Protein AF-A6K6C9-F1 (afdb_monomer_lite)

pLDDT: mean 80.37, std 19.6, range [29.98, 96.81]

Radius of gyration: 21.28 Å; chains: 1; bounding box: 53×66×53 Å

Structure (mmCIF, N/CA/C/O backbone):
data_AF-A6K6C9-F1
#
_entry.id   AF-A6K6C9-F1
#
loop_
_atom_site.group_PDB
_atom_site.id
_atom_site.type_symbol
_atom_site.label_atom_id
_atom_site.label_alt_id
_atom_site.label_comp_id
_atom_site.label_asym_id
_atom_site.label_entity_id
_atom_site.label_seq_id
_atom_site.pdbx_PDB_ins_code
_atom_site.Cartn_x
_atom_site.Cartn_y
_atom_site.Cartn_z
_atom_site.occupancy
_atom_site.B_iso_or_equiv
_atom_site.auth_seq_id
_atom_site.auth_comp_id
_atom_site.auth_asym_id
_atom_site.auth_atom_id
_atom_site.pdbx_PDB_model_num
ATOM 1 N N . MET A 1 1 ? 11.643 -45.978 -4.876 1.00 33.47 1 MET A N 1
ATOM 2 C CA . MET A 1 1 ? 12.683 -44.994 -5.237 1.00 33.47 1 MET A CA 1
ATOM 3 C C . MET A 1 1 ? 12.014 -43.812 -5.901 1.00 33.47 1 MET A C 1
ATOM 5 O O . MET A 1 1 ? 11.102 -44.003 -6.694 1.00 33.47 1 MET A O 1
ATOM 9 N N . ALA A 1 2 ? 12.409 -42.629 -5.445 1.00 36.41 2 ALA A N 1
ATOM 10 C CA . ALA A 1 2 ? 11.818 -41.336 -5.732 1.00 36.41 2 ALA A CA 1
ATOM 11 C C . ALA A 1 2 ? 11.983 -40.898 -7.193 1.00 36.41 2 ALA A C 1
ATOM 13 O O . ALA A 1 2 ? 12.913 -41.304 -7.883 1.00 36.41 2 ALA A O 1
ATOM 14 N N . GLY A 1 3 ? 11.085 -40.015 -7.616 1.00 30.25 3 GLY A N 1
ATOM 15 C CA . GLY A 1 3 ? 11.155 -39.310 -8.890 1.00 30.25 3 GLY A CA 1
ATOM 16 C C . GLY A 1 3 ? 9.907 -38.469 -9.111 1.00 30.25 3 GLY A C 1
ATOM 17 O O . GLY A 1 3 ? 9.250 -38.602 -10.141 1.00 30.25 3 GLY A O 1
ATOM 18 N N . GLY A 1 4 ? 9.537 -37.683 -8.090 1.00 29.98 4 GLY A N 1
ATOM 19 C CA . GLY A 1 4 ? 8.437 -36.729 -8.137 1.00 29.98 4 GLY A CA 1
ATOM 20 C C . GLY A 1 4 ? 8.635 -35.780 -9.308 1.00 29.98 4 GLY A C 1
ATOM 21 O O . GLY A 1 4 ? 9.623 -35.055 -9.388 1.00 29.98 4 GLY A O 1
ATOM 22 N N . ARG A 1 5 ? 7.704 -35.848 -10.254 1.00 33.25 5 ARG A N 1
ATOM 23 C CA . ARG A 1 5 ? 7.627 -34.935 -11.383 1.00 33.25 5 ARG A CA 1
ATOM 24 C C . ARG A 1 5 ? 6.953 -33.680 -10.841 1.00 33.25 5 ARG A C 1
ATOM 26 O O . ARG A 1 5 ? 5.727 -33.639 -10.781 1.00 33.25 5 ARG A O 1
ATOM 33 N N . ASP A 1 6 ? 7.768 -32.733 -10.390 1.00 37.22 6 ASP A N 1
ATOM 34 C CA . ASP A 1 6 ? 7.353 -31.411 -9.922 1.00 37.22 6 ASP A CA 1
ATOM 35 C C . ASP A 1 6 ? 6.792 -30.637 -11.128 1.00 37.22 6 ASP A C 1
ATOM 37 O O . ASP A 1 6 ? 7.485 -29.926 -11.858 1.00 37.22 6 ASP A O 1
ATOM 41 N N . ARG A 1 7 ? 5.536 -30.941 -11.466 1.00 34.94 7 ARG A N 1
ATOM 42 C CA . ARG A 1 7 ? 4.798 -30.297 -12.548 1.00 34.94 7 ARG A CA 1
ATOM 43 C C . ARG A 1 7 ? 4.247 -28.995 -11.996 1.00 34.94 7 ARG A C 1
ATOM 45 O O . ARG A 1 7 ? 3.184 -29.007 -11.400 1.00 34.94 7 ARG A O 1
ATOM 52 N N . GLY A 1 8 ? 4.985 -27.912 -12.234 1.00 33.50 8 GLY A N 1
ATOM 53 C CA . GLY A 1 8 ? 4.500 -26.532 -12.331 1.00 33.50 8 GLY A CA 1
ATOM 54 C C . GLY A 1 8 ? 3.187 -26.230 -11.611 1.00 33.50 8 GLY A C 1
ATOM 55 O O . GLY A 1 8 ? 2.166 -26.011 -12.258 1.00 33.50 8 GLY A O 1
ATOM 56 N N . ASP A 1 9 ? 3.238 -26.152 -10.285 1.00 33.78 9 ASP A N 1
ATOM 57 C CA . ASP A 1 9 ? 2.096 -25.844 -9.414 1.00 33.78 9 ASP A CA 1
ATOM 58 C C . ASP A 1 9 ? 1.810 -24.324 -9.332 1.00 33.78 9 ASP A C 1
ATOM 60 O O . ASP A 1 9 ? 1.364 -23.781 -8.324 1.00 33.78 9 ASP A O 1
ATOM 64 N N . LEU A 1 10 ? 2.080 -23.611 -10.432 1.00 42.94 10 LEU A N 1
ATOM 65 C CA . LEU A 1 10 ? 1.575 -22.260 -10.714 1.00 42.94 10 LEU A CA 1
ATOM 66 C C . LEU A 1 10 ? 0.291 -22.318 -11.561 1.00 42.94 10 LEU A C 1
ATOM 68 O O . LEU A 1 10 ? -0.153 -21.315 -12.119 1.00 42.94 10 LEU A O 1
ATOM 72 N N . ALA A 1 11 ? -0.316 -23.502 -11.669 1.00 33.59 11 ALA A N 1
ATOM 73 C CA . ALA A 1 11 ? -1.628 -23.675 -12.257 1.00 33.59 11 ALA A CA 1
ATOM 74 C C . ALA A 1 11 ? -2.697 -23.047 -11.341 1.00 33.59 11 ALA A C 1
ATOM 76 O O . ALA A 1 11 ? -2.952 -23.514 -10.236 1.00 33.59 11 ALA A O 1
ATOM 77 N N . ALA A 1 12 ? -3.334 -21.992 -11.853 1.00 34.91 12 ALA A N 1
ATOM 78 C CA . ALA A 1 12 ? -4.633 -21.473 -11.425 1.00 34.91 12 ALA A CA 1
ATOM 79 C C . ALA A 1 12 ? -4.736 -20.998 -9.964 1.00 34.91 12 ALA A C 1
ATOM 81 O O . ALA A 1 12 ? -5.323 -21.659 -9.110 1.00 34.91 12 ALA A O 1
ATOM 82 N N . ARG A 1 13 ? -4.259 -19.782 -9.674 1.00 39.50 13 ARG A N 1
ATOM 83 C CA . ARG A 1 13 ? -4.611 -19.087 -8.427 1.00 39.50 13 ARG A CA 1
ATOM 84 C C . ARG A 1 13 ? -5.098 -17.690 -8.754 1.00 39.50 13 ARG A C 1
ATOM 86 O O . ARG A 1 13 ? -4.323 -16.871 -9.226 1.00 39.50 13 ARG A O 1
ATOM 93 N N . GLN A 1 14 ? -6.411 -17.516 -8.592 1.00 38.94 14 GLN A N 1
ATOM 94 C CA . GLN A 1 14 ? -7.226 -16.335 -8.880 1.00 38.94 14 GLN A CA 1
ATOM 95 C C . GLN A 1 14 ? -6.408 -15.032 -8.855 1.00 38.94 14 GLN A C 1
ATOM 97 O O . GLN A 1 14 ? -6.136 -14.470 -7.795 1.00 38.94 14 GLN A O 1
ATOM 102 N N . LEU A 1 15 ? -6.000 -14.572 -10.039 1.00 43.38 15 LEU A N 1
ATOM 103 C CA . LEU A 1 15 ? -5.404 -13.256 -10.215 1.00 43.38 15 LEU A CA 1
ATOM 104 C C . LEU A 1 15 ? -6.534 -12.247 -10.144 1.00 43.38 15 LEU A C 1
ATOM 106 O O . LEU A 1 15 ? -7.338 -12.131 -11.066 1.00 43.38 15 LEU A O 1
ATOM 110 N N . VAL A 1 16 ? -6.618 -11.576 -9.010 1.00 43.59 16 VAL A N 1
ATOM 111 C CA . VAL A 1 16 ? -7.618 -10.554 -8.764 1.00 43.59 16 VAL A CA 1
ATOM 112 C C . VAL A 1 16 ? -7.009 -9.197 -9.051 1.00 43.59 16 VAL A C 1
ATOM 114 O O . VAL A 1 16 ? -6.073 -8.751 -8.386 1.00 43.59 16 VAL A O 1
ATOM 117 N N . PHE A 1 17 ? -7.572 -8.539 -10.054 1.00 46.06 17 PHE A N 1
ATOM 118 C CA . PHE A 1 17 ? -7.213 -7.193 -10.454 1.00 46.06 17 PHE A CA 1
ATOM 119 C C . PHE A 1 17 ? -8.079 -6.212 -9.657 1.00 46.06 17 PHE A C 1
ATOM 121 O O . PHE A 1 17 ? -9.261 -6.043 -9.943 1.00 46.06 17 PHE A O 1
ATOM 128 N N . LEU A 1 18 ? -7.505 -5.567 -8.642 1.00 44.12 18 LEU A N 1
ATOM 129 C CA . LEU A 1 18 ? -8.152 -4.440 -7.966 1.00 44.12 18 LEU A CA 1
ATOM 130 C C . LEU A 1 18 ? -7.786 -3.172 -8.736 1.00 44.12 18 LEU A C 1
ATOM 132 O O . LEU A 1 18 ? -6.636 -2.767 -8.675 1.00 44.12 18 LEU A O 1
ATOM 136 N N . LEU A 1 19 ? -8.708 -2.541 -9.466 1.00 43.25 19 LEU A N 1
ATOM 137 C CA . LEU A 1 19 ? -8.408 -1.267 -10.132 1.00 43.25 19 LEU A CA 1
ATOM 138 C C . LEU A 1 19 ? -8.980 -0.100 -9.302 1.00 43.25 19 LEU A C 1
ATOM 140 O O . LEU A 1 19 ? -10.168 0.179 -9.416 1.00 43.25 19 LEU A O 1
ATOM 144 N N . PRO A 1 20 ? -8.213 0.680 -8.523 1.00 40.16 20 PRO A N 1
ATOM 145 C CA . PRO A 1 20 ? -8.706 1.979 -8.094 1.00 40.16 20 PRO A CA 1
ATOM 146 C C . PRO A 1 20 ? -8.509 2.953 -9.263 1.00 40.16 20 PRO A C 1
ATOM 148 O O . PRO A 1 20 ? -7.388 3.307 -9.611 1.00 40.16 20 PRO A O 1
ATOM 151 N N . GLY A 1 21 ? -9.604 3.353 -9.909 1.00 42.59 21 GLY A N 1
ATOM 152 C CA . GLY A 1 21 ? -9.670 4.528 -10.789 1.00 42.59 21 GLY A CA 1
ATOM 153 C C . GLY A 1 21 ? -9.059 4.418 -12.194 1.00 42.59 21 GLY A C 1
ATOM 154 O O . GLY A 1 21 ? -9.665 4.961 -13.110 1.00 42.59 21 GLY A O 1
ATOM 155 N N . GLU A 1 22 ? -7.937 3.712 -12.398 1.00 50.94 22 GLU A N 1
ATOM 156 C CA . GLU A 1 22 ? -7.201 3.700 -13.687 1.00 50.94 22 GLU A CA 1
ATOM 157 C C . GLU A 1 22 ? -6.400 2.402 -13.987 1.00 50.94 22 GLU A C 1
ATOM 159 O O . GLU A 1 22 ? -5.268 2.448 -14.457 1.00 50.94 22 GLU A O 1
ATOM 164 N N . GLY A 1 23 ? -6.942 1.198 -13.767 1.00 55.56 23 GLY A N 1
ATOM 165 C CA . GLY A 1 23 ? -6.339 0.005 -14.403 1.00 55.56 23 GLY A CA 1
ATOM 166 C C . GLY A 1 23 ? -5.046 -0.562 -13.777 1.00 55.56 23 GLY A C 1
ATOM 167 O O . GLY A 1 23 ? -4.268 -1.206 -14.480 1.00 55.56 23 GLY A O 1
ATOM 168 N N . ALA A 1 24 ? -4.811 -0.385 -12.471 1.00 72.25 24 ALA A N 1
ATOM 169 C CA . ALA A 1 24 ? -3.709 -1.046 -11.758 1.00 72.25 24 ALA A CA 1
ATOM 170 C C . ALA A 1 24 ? -3.908 -2.571 -11.596 1.00 72.25 24 ALA A C 1
ATOM 172 O O . ALA A 1 24 ? -4.936 -3.040 -11.123 1.00 72.25 24 ALA A O 1
ATOM 173 N N . THR A 1 25 ? -2.901 -3.366 -11.958 1.00 79.94 25 THR A N 1
ATOM 174 C CA . THR A 1 25 ? -2.947 -4.832 -11.840 1.00 79.94 25 THR A CA 1
ATOM 175 C C . THR A 1 25 ? -2.272 -5.303 -10.558 1.00 79.94 25 THR A C 1
ATOM 177 O O . THR A 1 25 ? -1.150 -4.891 -10.264 1.00 79.94 25 THR A O 1
ATOM 180 N N . TYR A 1 26 ? -2.916 -6.229 -9.846 1.00 84.38 26 TYR A N 1
ATOM 181 C CA . TYR A 1 26 ? -2.357 -6.880 -8.665 1.00 84.38 26 TYR A CA 1
ATOM 182 C C . TYR A 1 26 ? -2.310 -8.398 -8.846 1.00 84.38 26 TYR A C 1
ATOM 184 O O . TYR A 1 26 ? -3.119 -8.997 -9.551 1.00 84.38 26 TYR A O 1
ATOM 192 N N . LEU A 1 27 ? -1.329 -9.011 -8.197 1.00 84.81 27 LEU A N 1
ATOM 193 C CA . LEU A 1 27 ? -1.107 -10.446 -8.129 1.00 84.81 27 LEU A CA 1
ATOM 194 C C . LEU A 1 27 ? -1.223 -10.859 -6.660 1.00 84.81 27 LEU A C 1
ATOM 196 O O . LEU A 1 27 ? -0.512 -10.334 -5.806 1.00 84.81 27 LEU A O 1
ATOM 200 N N . ILE A 1 28 ? -2.114 -11.803 -6.360 1.00 84.25 28 ILE A N 1
ATOM 201 C CA . ILE A 1 28 ? -2.270 -12.362 -5.013 1.00 84.25 28 ILE A CA 1
ATOM 202 C C . ILE A 1 28 ? -1.802 -13.813 -5.031 1.00 84.25 28 ILE A C 1
ATOM 204 O O . ILE A 1 28 ? -2.367 -14.655 -5.727 1.00 84.25 28 ILE A O 1
ATOM 208 N N . ASP A 1 29 ? -0.785 -14.119 -4.229 1.00 84.06 29 ASP A N 1
ATOM 209 C CA . ASP A 1 29 ? -0.391 -15.497 -3.958 1.00 84.06 29 ASP A CA 1
ATOM 210 C C . ASP A 1 29 ? -1.268 -16.058 -2.835 1.00 84.06 29 ASP A C 1
ATOM 212 O O . ASP A 1 29 ? -1.104 -15.713 -1.664 1.00 84.06 29 ASP A O 1
ATOM 216 N N . ALA A 1 30 ? -2.196 -16.945 -3.193 1.00 76.62 30 ALA A N 1
ATOM 217 C CA . ALA A 1 30 ? -3.117 -17.562 -2.244 1.00 76.62 30 ALA A CA 1
ATOM 218 C C . ALA A 1 30 ? -2.451 -18.561 -1.275 1.00 76.62 30 ALA A C 1
ATOM 220 O O . ALA A 1 30 ? -3.022 -18.842 -0.223 1.00 76.62 30 ALA A O 1
ATOM 221 N N . CYS A 1 31 ? -1.267 -19.104 -1.577 1.00 78.56 31 CYS A N 1
ATOM 222 C CA . CYS A 1 31 ? -0.564 -19.984 -0.638 1.00 78.56 31 CYS A CA 1
ATOM 223 C C . CYS A 1 31 ? 0.207 -19.187 0.397 1.00 78.56 31 CYS A C 1
ATOM 225 O O . CYS A 1 31 ? 0.110 -19.459 1.591 1.00 78.56 31 CYS A O 1
ATOM 227 N N . LEU A 1 32 ? 0.984 -18.215 -0.072 1.00 79.31 32 LEU A N 1
ATOM 228 C CA . LEU A 1 32 ? 1.814 -17.401 0.809 1.00 79.31 32 LEU A CA 1
ATOM 229 C C . LEU A 1 32 ? 1.041 -16.240 1.431 1.00 79.31 32 LEU A C 1
ATOM 231 O O . LEU A 1 32 ? 1.582 -15.576 2.311 1.00 79.31 32 LEU A O 1
ATOM 235 N N . GLN A 1 33 ? -0.195 -15.999 0.979 1.00 82.00 33 GLN A N 1
ATOM 236 C CA . GLN A 1 33 ? -1.015 -14.855 1.370 1.00 82.00 33 GLN A CA 1
ATOM 237 C C . GLN A 1 33 ? -0.204 -13.561 1.218 1.00 82.00 33 GLN A C 1
ATOM 239 O O . GLN A 1 33 ? -0.062 -12.771 2.150 1.00 82.00 33 GLN A O 1
ATOM 244 N N . LYS A 1 34 ? 0.378 -13.370 0.028 1.00 85.94 34 LYS A N 1
ATOM 245 C CA . LYS A 1 34 ? 1.170 -12.184 -0.322 1.00 85.94 34 LYS A CA 1
ATOM 246 C C . LYS A 1 34 ? 0.513 -11.423 -1.459 1.00 85.94 34 LYS A C 1
ATOM 248 O O . LYS A 1 34 ? 0.037 -12.023 -2.420 1.00 85.94 34 LYS A O 1
ATOM 253 N N . LEU A 1 35 ? 0.525 -10.103 -1.336 1.00 88.62 35 LEU A N 1
ATOM 254 C CA . LEU A 1 35 ? 0.070 -9.179 -2.360 1.00 88.62 35 LEU A CA 1
ATOM 255 C C . LEU A 1 35 ? 1.277 -8.627 -3.115 1.00 88.62 35 LEU A C 1
ATOM 257 O O . LEU A 1 35 ? 2.270 -8.219 -2.509 1.00 88.62 35 LEU A O 1
ATOM 261 N N . PHE A 1 36 ? 1.159 -8.578 -4.432 1.00 90.56 36 PHE A N 1
ATOM 262 C CA . PHE A 1 36 ? 2.116 -7.954 -5.325 1.00 90.56 36 PHE A CA 1
ATOM 263 C C . PHE A 1 36 ? 1.383 -6.967 -6.224 1.00 90.56 36 PHE A C 1
ATOM 265 O O . PHE A 1 36 ? 0.285 -7.248 -6.704 1.00 90.56 36 PHE A O 1
ATOM 272 N N . GLU A 1 37 ? 1.990 -5.818 -6.469 1.00 90.19 37 GLU A N 1
ATOM 273 C CA . GLU A 1 37 ? 1.575 -4.930 -7.547 1.00 90.19 37 GLU A CA 1
ATOM 274 C C . GLU A 1 37 ? 2.344 -5.287 -8.824 1.00 90.19 37 GLU A C 1
ATOM 276 O O . GLU A 1 37 ? 3.500 -5.717 -8.767 1.00 90.19 37 GLU A O 1
ATOM 281 N N . ILE A 1 38 ? 1.704 -5.128 -9.982 1.00 89.00 38 ILE A N 1
ATOM 282 C CA . ILE A 1 38 ? 2.360 -5.311 -11.274 1.00 89.00 38 ILE A CA 1
ATOM 283 C C . ILE A 1 38 ? 2.695 -3.942 -11.868 1.00 89.00 38 ILE A C 1
ATOM 285 O O . ILE A 1 38 ? 1.804 -3.197 -12.281 1.00 89.00 38 ILE A O 1
ATOM 289 N N . LYS A 1 39 ? 3.988 -3.619 -11.952 1.00 89.25 39 LYS A N 1
ATOM 290 C CA . LYS A 1 39 ? 4.500 -2.431 -12.654 1.00 89.25 39 LYS A CA 1
ATOM 291 C C . LYS A 1 39 ? 4.995 -2.826 -14.038 1.00 89.25 39 LYS A C 1
ATOM 293 O O . LYS A 1 39 ? 5.615 -3.873 -14.208 1.00 89.25 39 LYS A O 1
ATOM 298 N N . VAL A 1 40 ? 4.750 -1.977 -15.032 1.00 89.12 40 VAL A N 1
ATOM 299 C CA . VAL A 1 40 ? 5.180 -2.225 -16.413 1.00 89.12 40 VAL A CA 1
ATOM 300 C C . VAL A 1 40 ? 6.174 -1.155 -16.827 1.00 89.12 40 VAL A C 1
ATOM 302 O O . VAL A 1 40 ? 5.826 0.019 -16.937 1.00 89.12 40 VAL A O 1
ATOM 305 N N . PHE A 1 41 ? 7.409 -1.566 -17.086 1.00 90.94 41 PHE A N 1
ATOM 306 C CA . PHE A 1 41 ? 8.383 -0.729 -17.765 1.00 90.94 41 PHE A CA 1
ATOM 307 C C . PHE A 1 41 ? 8.102 -0.745 -19.266 1.00 90.94 41 PHE A C 1
ATOM 309 O O . PHE A 1 41 ? 7.973 -1.806 -19.888 1.00 90.94 41 PHE A O 1
ATOM 316 N N . LYS A 1 42 ? 7.987 0.453 -19.836 1.00 90.12 42 LYS A N 1
ATOM 317 C CA . LYS A 1 42 ? 7.681 0.677 -21.245 1.00 90.12 42 LYS A CA 1
ATOM 318 C C . LYS A 1 42 ? 8.514 1.838 -21.761 1.00 90.12 42 LYS A C 1
ATOM 320 O O . LYS A 1 42 ? 8.315 2.977 -21.348 1.00 90.12 42 LYS A O 1
ATOM 325 N N . GLU A 1 43 ? 9.375 1.548 -22.724 1.00 91.31 43 GLU A N 1
ATOM 326 C CA . GLU A 1 43 ? 10.207 2.532 -23.411 1.00 91.31 43 GLU A CA 1
ATOM 327 C C . GLU A 1 43 ? 9.996 2.431 -24.931 1.00 91.31 43 GLU A C 1
ATOM 329 O O . GLU A 1 43 ? 9.615 1.383 -25.462 1.00 91.31 43 GLU A O 1
ATOM 334 N N . LYS A 1 44 ? 10.161 3.546 -25.652 1.00 90.69 44 LYS A N 1
ATOM 335 C CA . LYS A 1 44 ? 9.898 3.598 -27.099 1.00 90.69 44 LYS A CA 1
ATOM 336 C C . LYS A 1 44 ? 10.983 2.850 -27.873 1.00 90.69 44 LYS A C 1
ATOM 338 O O . LYS A 1 44 ? 12.154 2.982 -27.563 1.00 90.69 44 LYS A O 1
ATOM 343 N N . HIS A 1 45 ? 10.588 2.162 -28.945 1.00 91.94 45 HIS A N 1
ATOM 344 C CA . HIS A 1 45 ? 11.500 1.458 -29.862 1.00 91.94 45 HIS A CA 1
ATOM 345 C C . HIS A 1 45 ? 12.240 0.251 -29.255 1.00 91.94 45 HIS A C 1
ATOM 347 O O . HIS A 1 45 ? 13.344 -0.072 -29.679 1.00 91.94 45 HIS A O 1
ATOM 353 N N . HIS A 1 46 ? 11.604 -0.467 -28.324 1.00 92.19 46 HIS A N 1
ATOM 354 C CA . HIS A 1 46 ? 12.133 -1.717 -27.768 1.00 92.19 46 HIS A CA 1
ATOM 355 C C . HIS A 1 46 ? 11.358 -2.953 -28.243 1.00 92.19 46 HIS A C 1
ATOM 357 O O . HIS A 1 46 ? 10.171 -2.898 -28.581 1.00 92.19 46 HIS A O 1
ATOM 363 N N . SER A 1 47 ? 12.041 -4.096 -28.283 1.00 94.25 47 SER A N 1
ATOM 364 C CA . SER A 1 47 ? 11.481 -5.426 -28.555 1.00 94.25 47 SER A CA 1
ATOM 365 C C . SER A 1 47 ? 12.326 -6.485 -27.856 1.00 94.25 47 SER A C 1
ATOM 367 O O . SER A 1 47 ? 13.509 -6.263 -27.604 1.00 94.25 47 SER A O 1
ATOM 369 N N . TRP A 1 48 ? 11.719 -7.628 -27.546 1.00 95.62 48 TRP A N 1
ATOM 370 C CA . TRP A 1 48 ? 12.416 -8.757 -26.935 1.00 95.62 48 TRP A CA 1
ATOM 371 C C . TRP A 1 48 ? 12.608 -9.875 -27.951 1.00 95.62 48 TRP A C 1
ATOM 373 O O . TRP A 1 48 ? 11.674 -10.236 -28.667 1.00 95.62 48 TRP A O 1
ATOM 383 N N . PHE A 1 49 ? 13.796 -10.470 -27.966 1.00 96.31 49 PHE A N 1
ATOM 384 C CA . PHE A 1 49 ? 13.996 -11.790 -28.552 1.00 96.31 49 PHE A CA 1
ATOM 385 C C . PHE A 1 49 ? 13.836 -12.829 -27.450 1.00 96.31 49 PHE A C 1
ATOM 387 O O . PHE A 1 49 ? 14.614 -12.867 -26.498 1.00 96.31 49 PHE A O 1
ATOM 394 N N . ILE A 1 50 ? 12.790 -13.643 -27.564 1.00 95.06 50 ILE A N 1
ATOM 395 C CA . ILE A 1 50 ? 12.462 -14.702 -26.613 1.00 95.06 50 ILE A CA 1
ATOM 396 C C . ILE A 1 50 ? 12.615 -16.020 -27.361 1.00 95.06 50 ILE A C 1
AT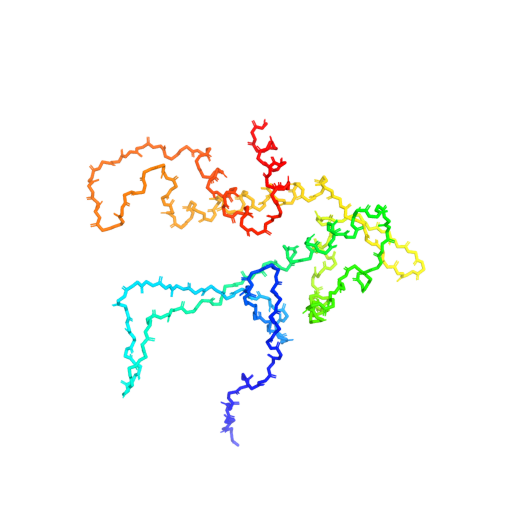OM 398 O O . ILE A 1 50 ? 11.746 -16.414 -28.145 1.00 95.06 50 ILE A O 1
ATOM 402 N N . ASN A 1 51 ? 13.738 -16.699 -27.132 1.00 95.38 51 ASN A N 1
ATOM 403 C CA . ASN A 1 51 ? 14.123 -17.911 -27.855 1.00 95.38 51 ASN A CA 1
ATOM 404 C C . ASN A 1 51 ? 14.100 -17.688 -29.381 1.00 95.38 51 ASN A C 1
ATOM 406 O O . ASN A 1 51 ? 14.881 -16.896 -29.895 1.00 95.38 51 ASN A O 1
ATOM 410 N N . GLN A 1 52 ? 13.197 -18.369 -30.095 1.00 96.31 52 GLN A N 1
ATOM 411 C CA . GLN A 1 52 ? 13.032 -18.286 -31.554 1.00 96.31 52 GLN A CA 1
ATOM 412 C C . GLN A 1 52 ? 11.899 -17.335 -31.981 1.00 96.31 52 GLN A C 1
ATOM 414 O O . GLN A 1 52 ? 11.389 -17.432 -33.094 1.00 96.31 52 GLN A O 1
ATOM 419 N N . SER A 1 53 ? 11.454 -16.448 -31.088 1.00 95.56 53 SER A N 1
ATOM 420 C CA . SER A 1 53 ? 10.348 -15.520 -31.335 1.00 95.56 53 SER A CA 1
ATOM 421 C C . SER A 1 53 ? 10.734 -14.078 -31.020 1.00 95.56 53 SER A C 1
ATOM 423 O O . SER A 1 53 ? 11.599 -13.817 -30.179 1.00 95.56 53 SER A O 1
ATOM 425 N N . VAL A 1 54 ? 10.069 -13.139 -31.692 1.00 94.38 54 VAL A N 1
ATOM 426 C CA . VAL A 1 54 ? 10.214 -11.703 -31.447 1.00 94.38 54 VAL A CA 1
ATOM 427 C C . VAL A 1 54 ? 8.932 -11.185 -30.813 1.00 94.38 54 VAL A C 1
ATOM 429 O O . VAL A 1 54 ? 7.869 -11.225 -31.430 1.00 94.38 54 VAL A O 1
ATOM 432 N N . GLN A 1 55 ? 9.038 -10.675 -29.590 1.00 93.62 55 GLN A N 1
ATOM 433 C CA . GLN A 1 55 ? 7.945 -10.012 -28.894 1.00 93.62 55 GLN A CA 1
ATOM 434 C C . GLN A 1 55 ? 8.060 -8.502 -29.105 1.00 93.62 55 GLN A C 1
ATOM 436 O O . GLN A 1 55 ? 8.962 -7.837 -28.583 1.00 93.62 55 GLN A O 1
ATOM 441 N N . SER A 1 56 ? 7.115 -7.951 -29.863 1.00 89.94 56 SER A N 1
ATOM 442 C CA . SER A 1 56 ? 7.019 -6.511 -30.095 1.00 89.94 56 SER A CA 1
ATOM 443 C C . SER A 1 56 ? 6.646 -5.753 -28.818 1.00 89.94 56 SER A C 1
ATOM 445 O O . SER A 1 56 ? 5.912 -6.265 -27.968 1.00 89.94 56 SER A O 1
ATOM 447 N N . GLY A 1 57 ? 7.092 -4.500 -28.721 1.00 88.19 57 GLY A N 1
ATOM 448 C CA . GLY A 1 57 ? 6.676 -3.548 -27.687 1.00 88.19 57 GLY A CA 1
ATOM 449 C C . GLY A 1 57 ? 7.620 -3.440 -26.492 1.00 88.19 57 GLY A C 1
ATOM 450 O O . GLY A 1 57 ? 7.515 -2.466 -25.753 1.00 88.19 57 GLY A O 1
ATOM 451 N N . GLY A 1 58 ? 8.537 -4.396 -26.308 1.00 90.19 58 GLY A N 1
ATOM 452 C CA . GLY A 1 58 ? 9.631 -4.278 -25.335 1.00 90.19 58 GLY A CA 1
ATOM 453 C C . GLY A 1 58 ? 9.189 -4.126 -23.876 1.00 90.19 58 GLY A C 1
ATOM 454 O O . GLY A 1 58 ? 9.961 -3.639 -23.058 1.00 90.19 58 GLY A O 1
ATOM 455 N N . LEU A 1 59 ? 7.953 -4.510 -23.544 1.00 91.62 59 LEU A N 1
ATOM 456 C CA . LEU A 1 59 ? 7.404 -4.354 -22.198 1.00 91.62 59 LEU A CA 1
ATOM 457 C C . LEU A 1 59 ? 8.117 -5.286 -21.220 1.00 91.62 59 LEU A C 1
ATOM 459 O O . LEU A 1 59 ? 8.322 -6.462 -21.526 1.00 91.62 59 LEU A O 1
ATOM 463 N N . LEU A 1 60 ? 8.441 -4.779 -20.036 1.00 92.31 60 LEU A N 1
ATOM 464 C CA . LEU A 1 60 ? 8.983 -5.575 -18.939 1.00 92.31 60 LEU A CA 1
ATOM 465 C C . LEU A 1 60 ? 8.077 -5.427 -17.717 1.00 92.31 60 LEU A C 1
ATOM 467 O O . LEU A 1 60 ? 7.884 -4.326 -17.208 1.00 92.31 60 LEU A O 1
ATOM 471 N N . HIS A 1 61 ? 7.494 -6.541 -17.278 1.00 90.25 61 HIS A N 1
ATOM 472 C CA . HIS A 1 61 ? 6.571 -6.578 -16.147 1.00 90.25 61 HIS A CA 1
ATOM 473 C C . HIS A 1 61 ? 7.331 -6.944 -14.870 1.00 90.25 61 HIS A C 1
ATOM 475 O O . HIS A 1 61 ? 8.102 -7.902 -14.859 1.00 90.25 61 HIS A O 1
ATOM 481 N N . PHE A 1 62 ? 7.074 -6.211 -13.794 1.00 91.38 62 PHE A N 1
ATOM 482 C CA . PHE A 1 62 ? 7.631 -6.437 -12.467 1.00 91.38 62 PHE A CA 1
ATOM 483 C C . PHE A 1 62 ? 6.500 -6.756 -11.501 1.00 91.38 62 PHE A C 1
ATOM 485 O O . PHE A 1 62 ? 5.562 -5.974 -11.392 1.00 91.38 62 PHE A O 1
ATOM 492 N N . ALA A 1 63 ? 6.606 -7.877 -10.790 1.00 90.12 63 ALA A N 1
ATOM 493 C CA . ALA A 1 63 ? 5.757 -8.179 -9.645 1.00 90.12 63 ALA A CA 1
ATOM 494 C C . ALA A 1 63 ? 6.490 -7.764 -8.365 1.00 90.12 63 ALA A C 1
ATOM 496 O O . ALA A 1 63 ? 7.397 -8.467 -7.912 1.00 90.12 63 ALA A O 1
ATOM 497 N N . THR A 1 64 ? 6.137 -6.612 -7.799 1.00 91.88 64 THR A N 1
ATOM 498 C CA . THR A 1 64 ? 6.775 -6.071 -6.591 1.00 91.88 64 THR A CA 1
ATOM 499 C C . THR A 1 64 ? 5.878 -6.293 -5.373 1.00 91.88 64 THR A C 1
ATOM 501 O O . THR A 1 64 ? 4.668 -6.096 -5.471 1.00 91.88 64 THR A O 1
ATOM 504 N N . PRO A 1 65 ? 6.417 -6.743 -4.221 1.00 92.62 65 PRO A N 1
ATOM 505 C CA . PRO A 1 65 ? 5.621 -6.904 -3.007 1.00 92.62 65 PRO A CA 1
ATOM 506 C C . PRO A 1 65 ? 4.928 -5.597 -2.622 1.00 92.62 65 PRO A C 1
ATOM 508 O O . PRO A 1 65 ? 5.564 -4.545 -2.604 1.00 92.62 65 PRO A O 1
ATOM 511 N N . MET A 1 66 ? 3.646 -5.680 -2.279 1.00 89.50 66 MET A N 1
ATOM 512 C CA . MET A 1 66 ? 2.820 -4.524 -1.949 1.00 89.50 66 MET A CA 1
ATOM 513 C C . MET A 1 66 ? 2.227 -4.674 -0.550 1.00 89.50 66 MET A C 1
ATOM 515 O O . MET A 1 66 ? 1.732 -5.741 -0.189 1.00 89.50 66 MET A O 1
ATOM 519 N N . ASP A 1 67 ? 2.259 -3.598 0.237 1.00 91.00 67 ASP A N 1
ATOM 520 C CA . ASP A 1 67 ? 1.613 -3.562 1.550 1.00 91.00 67 ASP A CA 1
ATOM 521 C C . ASP A 1 67 ? 0.084 -3.448 1.368 1.00 91.00 67 ASP A C 1
ATOM 523 O O . ASP A 1 67 ? -0.391 -2.424 0.859 1.00 91.00 67 ASP A O 1
ATOM 527 N N . PRO A 1 68 ? -0.712 -4.459 1.782 1.00 89.31 68 PRO A N 1
ATOM 528 C CA . PRO A 1 68 ? -2.165 -4.452 1.604 1.00 89.31 68 PRO A CA 1
ATOM 529 C C . PRO A 1 68 ? -2.869 -3.283 2.297 1.00 89.31 68 PRO A C 1
ATOM 531 O O . PRO A 1 68 ? -3.993 -2.937 1.926 1.00 89.31 68 PRO A O 1
ATOM 534 N N . LEU A 1 69 ? -2.231 -2.663 3.297 1.00 91.62 69 LEU A N 1
ATOM 535 C CA . LEU A 1 69 ? -2.837 -1.588 4.072 1.00 91.62 69 LEU A CA 1
ATOM 536 C C . LEU A 1 69 ? -3.132 -0.346 3.223 1.00 91.62 69 LEU A C 1
ATOM 538 O O . LEU A 1 69 ? -4.132 0.318 3.478 1.00 91.62 69 LEU A O 1
ATOM 542 N N . PHE A 1 70 ? -2.345 -0.076 2.174 1.00 90.69 70 PHE A N 1
ATOM 543 C CA . PHE A 1 70 ? -2.635 1.007 1.223 1.00 90.69 70 PHE A CA 1
ATOM 544 C C . PHE A 1 70 ? -3.937 0.770 0.446 1.00 90.69 70 PHE A C 1
ATOM 546 O O . PHE A 1 70 ? -4.716 1.701 0.256 1.00 90.69 70 PHE A O 1
ATOM 553 N N . LEU A 1 71 ? -4.222 -0.475 0.047 1.00 88.12 71 LEU A N 1
ATOM 554 C CA . LEU A 1 71 ? -5.475 -0.800 -0.645 1.00 88.12 71 LEU A CA 1
ATOM 555 C C . LEU A 1 71 ? -6.674 -0.720 0.301 1.00 88.12 71 LEU A C 1
ATOM 557 O O . LEU A 1 71 ? -7.724 -0.191 -0.057 1.00 88.12 71 LEU A O 1
ATOM 561 N N . LEU A 1 72 ? -6.511 -1.203 1.532 1.00 89.50 72 LEU A N 1
ATOM 562 C CA . LEU A 1 72 ? -7.551 -1.137 2.561 1.00 89.50 72 LEU A CA 1
ATOM 563 C C . LEU A 1 72 ? -7.870 0.295 2.979 1.00 89.50 72 LEU A C 1
ATOM 565 O O . LEU A 1 72 ? -9.021 0.605 3.284 1.00 89.50 72 LEU A O 1
ATOM 569 N N . LEU A 1 73 ? -6.868 1.173 2.964 1.00 91.19 73 LEU A N 1
ATOM 570 C CA . LEU A 1 73 ? -7.017 2.576 3.317 1.00 91.19 73 LEU A CA 1
ATOM 571 C C . LEU A 1 73 ? -8.073 3.273 2.446 1.00 91.19 73 LEU A C 1
ATOM 573 O O . LEU A 1 73 ? -8.866 4.051 2.972 1.00 91.19 73 LEU A O 1
ATOM 577 N N . HIS A 1 74 ? -8.162 2.936 1.154 1.00 88.56 74 HIS A N 1
ATOM 578 C CA . HIS A 1 74 ? -9.208 3.451 0.264 1.00 88.56 74 HIS A CA 1
ATOM 579 C C . HIS A 1 74 ? -10.623 3.166 0.802 1.00 88.56 74 HIS A C 1
ATOM 581 O O . HIS A 1 74 ? -11.444 4.078 0.935 1.00 88.56 74 HIS A O 1
ATOM 587 N N . TYR A 1 75 ? -10.892 1.910 1.167 1.00 89.94 75 TYR A N 1
ATOM 588 C CA . TYR A 1 75 ? -12.190 1.478 1.694 1.00 89.94 75 TYR A CA 1
ATOM 589 C C . TYR A 1 75 ? -12.473 2.067 3.077 1.00 89.94 75 TYR A C 1
ATOM 591 O O . TYR A 1 75 ? -13.575 2.548 3.341 1.00 89.94 75 TYR A O 1
ATOM 599 N N . LEU A 1 76 ? -11.457 2.103 3.941 1.00 91.88 76 LEU A N 1
ATOM 600 C CA . LEU A 1 76 ? -11.558 2.665 5.286 1.00 91.88 76 LEU A CA 1
ATOM 601 C C . LEU A 1 76 ? -11.889 4.159 5.264 1.00 91.88 76 LEU A C 1
ATOM 603 O O . LEU A 1 76 ? -12.747 4.598 6.025 1.00 91.88 76 LEU A O 1
ATOM 607 N N . ILE A 1 77 ? -11.261 4.940 4.382 1.00 90.50 77 ILE A N 1
ATOM 608 C CA . ILE A 1 77 ? -11.562 6.372 4.227 1.00 90.50 77 ILE A CA 1
ATOM 609 C C . ILE A 1 77 ? -12.985 6.566 3.700 1.00 90.50 77 ILE A C 1
ATOM 611 O O . ILE A 1 77 ? -13.707 7.443 4.181 1.00 90.50 77 ILE A O 1
ATOM 615 N N . LYS A 1 78 ? -13.410 5.743 2.733 1.00 89.00 78 LYS A N 1
ATOM 616 C CA . LYS A 1 78 ? -14.769 5.787 2.175 1.00 89.00 78 LYS A CA 1
ATOM 617 C C . LYS A 1 78 ? -15.821 5.532 3.259 1.00 89.00 78 LYS A C 1
ATOM 619 O O . LYS A 1 78 ? -16.733 6.344 3.395 1.00 89.00 78 LYS A O 1
ATOM 624 N N . ALA A 1 79 ? -15.651 4.480 4.060 1.00 89.88 79 ALA A N 1
ATOM 625 C CA . ALA A 1 79 ? -16.521 4.157 5.195 1.00 89.88 79 ALA A CA 1
ATOM 626 C C . ALA A 1 79 ? -16.422 5.193 6.332 1.00 89.88 79 ALA A C 1
ATOM 628 O O . ALA A 1 79 ? -17.414 5.548 6.969 1.00 89.88 79 ALA A O 1
ATOM 629 N N . GLY A 1 80 ? -15.232 5.759 6.550 1.00 87.81 80 GLY A N 1
ATOM 630 C CA . GLY A 1 80 ? -14.961 6.765 7.577 1.00 87.81 80 GLY A CA 1
ATOM 631 C C . GLY A 1 80 ? -15.800 8.038 7.448 1.00 87.81 80 GLY A C 1
ATOM 632 O O . GLY A 1 80 ? -16.052 8.691 8.461 1.00 87.81 80 GLY A O 1
ATOM 633 N N . LYS A 1 81 ? -16.310 8.353 6.248 1.00 87.31 81 LYS A N 1
ATOM 634 C CA . LYS A 1 81 ? -17.249 9.467 6.019 1.00 87.31 81 LYS A CA 1
ATOM 635 C C . LYS A 1 81 ? -18.548 9.327 6.819 1.00 87.31 81 LYS A C 1
ATOM 637 O O . LYS A 1 81 ? -19.155 10.334 7.162 1.00 87.31 81 LYS A O 1
ATOM 642 N N . GLU A 1 82 ? -18.954 8.103 7.152 1.00 86.19 82 GLU A N 1
ATOM 643 C CA . GLU A 1 82 ? -20.133 7.839 7.985 1.00 86.19 82 GLU A CA 1
ATOM 644 C C . GLU A 1 82 ? -19.849 8.002 9.487 1.00 86.19 82 GLU A C 1
ATOM 646 O O . GLU A 1 82 ? -20.778 8.119 10.286 1.00 86.19 82 GLU A O 1
ATOM 651 N N . GLY A 1 83 ? -18.573 7.988 9.896 1.00 85.75 83 GLY A N 1
ATOM 652 C CA . GLY A 1 83 ? -18.138 8.171 11.284 1.00 85.75 83 GLY A CA 1
ATOM 653 C C . GLY A 1 83 ? -18.467 7.017 12.243 1.00 85.75 83 GLY A C 1
ATOM 654 O O . GLY A 1 83 ? -18.269 7.167 13.457 1.00 85.75 83 GLY A O 1
ATOM 655 N N . LYS A 1 84 ? -18.951 5.881 11.727 1.00 90.31 84 LYS A N 1
ATOM 656 C CA . LYS A 1 84 ? -19.412 4.712 12.495 1.00 90.31 84 LYS A CA 1
ATOM 657 C C . LYS A 1 84 ? -18.327 3.640 12.635 1.00 90.31 84 LYS A C 1
ATOM 659 O O . LYS A 1 84 ? -17.344 3.629 11.904 1.00 90.31 84 LYS A O 1
ATOM 664 N N . TYR A 1 85 ? -18.525 2.745 13.602 1.00 92.88 85 TYR A N 1
ATOM 665 C CA . TYR A 1 85 ? -17.746 1.514 13.732 1.00 92.88 85 TYR A CA 1
ATOM 666 C C . TYR A 1 85 ? -18.437 0.419 12.920 1.00 92.88 85 TYR A C 1
ATOM 668 O O . TYR A 1 85 ? -19.605 0.119 13.173 1.00 92.88 85 TYR A O 1
ATOM 676 N N . GLN A 1 86 ? -17.727 -0.161 11.957 1.00 92.44 86 GLN A N 1
ATOM 677 C CA . GLN A 1 86 ? -18.260 -1.166 11.036 1.00 92.44 86 GLN A CA 1
ATOM 678 C C . GLN A 1 86 ? -17.352 -2.403 11.008 1.00 92.44 86 GLN A C 1
ATOM 680 O O . GLN A 1 86 ? -16.136 -2.278 11.174 1.00 92.44 86 GLN A O 1
ATOM 685 N N . PRO A 1 87 ? -17.912 -3.609 10.849 1.00 92.81 87 PRO A N 1
ATOM 686 C CA . PRO A 1 87 ? -17.111 -4.806 10.634 1.00 92.81 87 PRO A CA 1
ATOM 687 C C . PRO A 1 87 ? -16.474 -4.773 9.229 1.00 92.81 87 PRO A C 1
ATOM 689 O O . PRO A 1 87 ? -16.970 -4.106 8.320 1.00 92.81 87 PRO A O 1
ATOM 692 N N . LEU A 1 88 ? -15.333 -5.448 9.052 1.00 90.00 88 LEU A N 1
ATOM 693 C CA . LEU A 1 88 ? -14.523 -5.333 7.825 1.00 90.00 88 LEU A CA 1
ATOM 694 C C . LEU A 1 88 ? -15.235 -5.820 6.562 1.00 90.00 88 LEU A C 1
ATOM 696 O O . LEU A 1 88 ? -15.009 -5.270 5.488 1.00 90.00 88 LEU A O 1
ATOM 700 N N . ASP A 1 89 ? -16.094 -6.824 6.697 1.00 88.75 89 ASP A N 1
ATOM 701 C CA . ASP A 1 89 ? -16.936 -7.363 5.628 1.00 88.75 89 ASP A CA 1
ATOM 702 C C . ASP A 1 89 ? -17.934 -6.332 5.081 1.00 88.75 89 ASP A C 1
ATOM 704 O O . ASP A 1 89 ? -18.312 -6.416 3.919 1.00 88.75 89 ASP A O 1
ATOM 708 N N . GLN A 1 90 ? -18.323 -5.338 5.885 1.00 89.38 90 GLN A N 1
ATOM 709 C CA . GLN A 1 90 ? -19.162 -4.216 5.450 1.00 89.38 90 GLN A CA 1
ATOM 710 C C . GLN A 1 90 ? -18.352 -3.033 4.912 1.00 89.38 90 GLN A C 1
ATOM 712 O O . GLN A 1 90 ? -18.874 -2.236 4.137 1.00 89.38 90 GLN A O 1
ATOM 717 N N . VAL A 1 91 ? -17.089 -2.900 5.322 1.00 89.81 91 VAL A N 1
ATOM 718 C CA . VAL A 1 91 ? -16.205 -1.816 4.868 1.00 89.81 91 VAL A CA 1
ATOM 719 C C . VAL A 1 91 ? -15.608 -2.124 3.494 1.00 89.81 91 VAL A C 1
ATOM 721 O O . VAL A 1 91 ? -15.564 -1.249 2.630 1.00 89.81 91 VAL A O 1
ATOM 724 N N . VAL A 1 92 ? -15.131 -3.354 3.281 1.00 87.56 92 VAL A N 1
ATOM 725 C CA . VAL A 1 92 ? -14.421 -3.767 2.058 1.00 87.56 92 VAL A CA 1
ATOM 726 C C . VAL A 1 92 ? -15.416 -4.338 1.048 1.00 87.56 92 VAL A C 1
ATOM 728 O O . VAL A 1 92 ? -15.427 -5.535 0.763 1.00 87.56 92 VAL A O 1
ATOM 731 N N . VAL A 1 93 ? -16.268 -3.455 0.526 1.00 85.56 93 VAL A N 1
ATOM 732 C CA . VAL A 1 93 ? -17.300 -3.777 -0.468 1.00 85.56 93 VAL A CA 1
ATOM 733 C C . VAL A 1 93 ? -17.157 -2.859 -1.679 1.00 85.56 93 VAL A C 1
ATOM 735 O O . VAL A 1 93 ? -17.178 -1.629 -1.551 1.00 85.56 93 VAL A O 1
ATOM 738 N N . ASP A 1 94 ? -17.036 -3.462 -2.861 1.00 82.62 94 ASP A N 1
ATOM 739 C CA . ASP A 1 94 ? -16.983 -2.751 -4.134 1.00 82.62 94 ASP A CA 1
ATOM 740 C C . ASP A 1 94 ? -17.718 -3.521 -5.236 1.00 82.62 94 ASP A C 1
ATOM 742 O O . ASP A 1 94 ? -17.314 -4.619 -5.616 1.00 82.62 94 ASP A O 1
ATOM 746 N N . ASP A 1 95 ? -18.781 -2.924 -5.778 1.00 82.12 95 ASP A N 1
ATOM 747 C CA . ASP A 1 95 ? -19.561 -3.519 -6.869 1.00 82.12 95 ASP A CA 1
ATOM 748 C C . ASP A 1 95 ? -18.764 -3.603 -8.179 1.00 82.12 95 ASP A C 1
ATOM 750 O O . ASP A 1 95 ? -19.030 -4.461 -9.021 1.00 82.12 95 ASP A O 1
ATOM 754 N N . LYS A 1 96 ? -17.786 -2.710 -8.373 1.00 77.88 96 LYS A N 1
ATOM 755 C CA . LYS A 1 96 ? -16.916 -2.716 -9.555 1.00 77.88 96 LYS A CA 1
ATOM 756 C C . LYS A 1 96 ? -15.772 -3.715 -9.402 1.00 77.88 96 LYS A C 1
ATOM 758 O O . LYS A 1 96 ? -15.303 -4.241 -10.408 1.00 77.88 96 LYS A O 1
ATOM 763 N N . PHE A 1 97 ? -15.341 -3.977 -8.167 1.00 75.94 97 PHE A N 1
ATOM 764 C CA . PHE A 1 97 ? -14.221 -4.864 -7.839 1.00 75.94 97 PHE A CA 1
ATOM 765 C C . PHE A 1 97 ? -14.610 -5.860 -6.737 1.00 75.94 97 PHE A C 1
ATOM 767 O O . PHE A 1 97 ? -14.091 -5.771 -5.624 1.00 75.94 97 PHE A O 1
ATOM 774 N N . PRO A 1 98 ? -15.480 -6.845 -7.032 1.00 79.19 98 PRO A N 1
ATOM 775 C CA . PRO A 1 98 ? -16.017 -7.770 -6.022 1.00 79.19 98 PRO A CA 1
ATOM 776 C C . PRO A 1 98 ? -14.930 -8.600 -5.321 1.00 79.19 98 PRO A C 1
ATOM 778 O O . PRO A 1 98 ? -15.075 -9.057 -4.184 1.00 79.19 98 PRO A O 1
ATOM 781 N N . ASP A 1 99 ? -13.798 -8.764 -5.991 1.00 79.69 99 ASP A N 1
ATOM 782 C CA . ASP A 1 99 ? -12.657 -9.495 -5.485 1.00 79.69 99 ASP A CA 1
ATOM 783 C C . ASP A 1 99 ? -11.873 -8.756 -4.371 1.00 79.69 99 ASP A C 1
ATOM 785 O O . ASP A 1 99 ? -10.930 -9.312 -3.799 1.00 79.69 99 ASP A O 1
ATOM 789 N N . CYS A 1 100 ? -12.260 -7.527 -3.999 1.00 80.44 100 CYS A N 1
ATOM 790 C CA . CYS A 1 100 ? -11.688 -6.795 -2.857 1.00 80.44 100 CYS A CA 1
ATOM 791 C C . CYS A 1 100 ? -11.765 -7.585 -1.543 1.00 80.44 100 CYS A C 1
ATOM 793 O O . CYS A 1 100 ? -10.916 -7.429 -0.665 1.00 80.44 100 CYS A O 1
ATOM 795 N N . THR A 1 101 ? -12.727 -8.502 -1.440 1.00 84.06 101 THR A N 1
ATOM 796 C CA . THR A 1 101 ? -12.880 -9.444 -0.324 1.00 84.06 101 THR A CA 1
ATOM 797 C C . THR A 1 101 ? -11.658 -10.341 -0.104 1.00 84.06 101 THR A C 1
ATOM 799 O O . THR A 1 101 ? -11.434 -10.796 1.020 1.00 84.06 101 THR A O 1
ATOM 802 N N . LEU A 1 102 ? -10.809 -10.562 -1.117 1.00 83.75 102 LEU A N 1
ATOM 803 C CA . LEU A 1 102 ? -9.557 -11.302 -0.941 1.00 83.75 102 LEU A CA 1
ATOM 804 C C . LEU A 1 102 ? -8.580 -10.604 0.009 1.00 83.75 102 LEU A C 1
ATOM 806 O O . LEU A 1 102 ? -7.812 -11.290 0.684 1.00 83.75 102 LEU A O 1
ATOM 810 N N . LEU A 1 103 ? -8.647 -9.273 0.131 1.00 83.06 103 LEU A N 1
ATOM 811 C CA . LEU A 1 103 ? -7.822 -8.517 1.079 1.00 83.06 103 LEU A CA 1
ATOM 812 C C . LEU A 1 103 ? -8.090 -8.920 2.535 1.00 83.06 103 LEU A C 1
ATOM 814 O O . LEU A 1 103 ? -7.228 -8.738 3.389 1.00 83.06 103 LEU A O 1
ATOM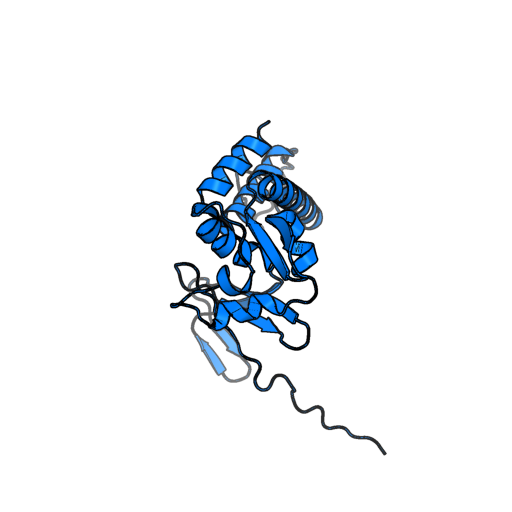 818 N N . LEU A 1 104 ? -9.261 -9.496 2.824 1.00 86.38 104 LEU A N 1
ATOM 819 C CA . LEU A 1 104 ? -9.645 -9.928 4.168 1.00 86.38 104 LEU A C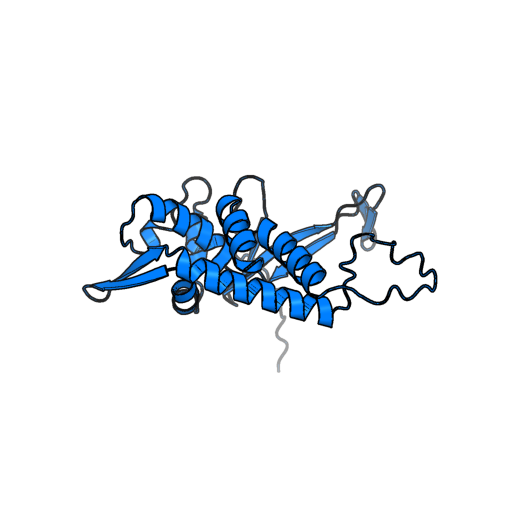A 1
ATOM 820 C C . LEU A 1 104 ? -8.974 -11.241 4.603 1.00 86.38 104 LEU A C 1
ATOM 822 O O . LEU A 1 104 ? -9.067 -11.617 5.768 1.00 86.38 104 LEU A O 1
ATOM 826 N N . ARG A 1 105 ? -8.307 -11.954 3.686 1.00 84.25 105 ARG A N 1
ATOM 827 C CA . ARG A 1 105 ? -7.732 -13.286 3.945 1.00 84.25 105 ARG A CA 1
ATOM 828 C C . ARG A 1 105 ? -6.303 -13.250 4.494 1.00 84.25 105 ARG A C 1
ATOM 830 O O . ARG A 1 105 ? -5.787 -14.289 4.901 1.00 84.25 105 ARG A O 1
ATOM 837 N N . PHE A 1 106 ? -5.673 -12.074 4.545 1.00 84.75 106 PHE A N 1
ATOM 838 C CA . PHE A 1 106 ? -4.293 -11.946 5.006 1.00 84.75 106 PHE A CA 1
ATOM 839 C C . PHE A 1 106 ? -4.162 -12.224 6.519 1.00 84.75 106 PHE A C 1
ATOM 841 O O . PHE A 1 106 ? -4.855 -11.597 7.322 1.00 84.75 106 PHE A O 1
ATOM 848 N N . PRO A 1 107 ? -3.234 -13.103 6.945 1.00 79.44 107 PRO A N 1
ATOM 849 C CA . PRO A 1 107 ? -3.154 -13.582 8.331 1.00 79.44 107 PRO A CA 1
ATOM 850 C C . PRO A 1 107 ? -2.752 -12.500 9.345 1.00 79.44 107 PRO A C 1
ATOM 852 O O . PRO A 1 107 ? -3.091 -12.598 10.521 1.00 79.44 107 PRO A O 1
ATOM 855 N N . GLU A 1 108 ? -2.048 -11.452 8.911 1.00 84.00 108 GLU A N 1
ATOM 856 C CA . GLU A 1 108 ? -1.610 -10.349 9.783 1.00 84.00 108 GLU A CA 1
ATOM 857 C C . GLU A 1 108 ? -2.467 -9.088 9.650 1.00 84.00 108 GLU A C 1
ATOM 859 O O . GLU A 1 108 ? -2.135 -8.041 10.210 1.00 84.00 108 GLU A O 1
ATOM 864 N N . LEU A 1 109 ? -3.594 -9.190 8.943 1.00 85.31 109 LEU A N 1
ATOM 865 C CA . LEU A 1 109 ? -4.463 -8.062 8.645 1.00 85.31 109 LEU A CA 1
ATOM 866 C C . LEU A 1 109 ? -4.897 -7.308 9.904 1.00 85.31 109 LEU A C 1
ATOM 868 O O . LEU A 1 109 ? -4.779 -6.089 9.959 1.00 85.31 109 LEU A O 1
ATOM 872 N N . GLU A 1 110 ? -5.346 -8.023 10.936 1.00 86.56 110 GLU A N 1
ATOM 873 C CA . GLU A 1 110 ? -5.811 -7.396 12.177 1.00 86.56 110 GLU A CA 1
ATOM 874 C C . GLU A 1 110 ? -4.718 -6.561 12.855 1.00 86.56 110 GLU A C 1
ATOM 876 O O . GLU A 1 110 ? -4.980 -5.465 13.340 1.00 86.56 110 GLU A O 1
ATOM 881 N N . LYS A 1 111 ? -3.471 -7.047 12.864 1.00 90.25 111 LYS A N 1
ATOM 882 C CA . LYS A 1 111 ? -2.344 -6.297 13.435 1.00 90.25 111 LYS A CA 1
ATOM 883 C C . LYS A 1 111 ? -2.046 -5.056 12.599 1.00 90.25 111 LYS A C 1
ATOM 885 O O . LYS A 1 111 ? -1.777 -3.995 13.159 1.00 90.25 111 LYS A O 1
ATOM 890 N N . SER A 1 112 ? -2.108 -5.181 11.275 1.00 90.19 112 SER A N 1
ATOM 891 C CA . SER A 1 112 ? -1.896 -4.069 10.349 1.00 90.19 112 SER A CA 1
ATOM 892 C C . SER A 1 112 ? -2.976 -2.995 10.493 1.00 90.19 112 SER A C 1
ATOM 894 O O . SER A 1 112 ? -2.638 -1.815 10.561 1.00 90.19 112 SER A O 1
ATOM 896 N N . LEU A 1 113 ? -4.245 -3.375 10.656 1.00 92.69 113 LEU A N 1
ATOM 897 C CA . LEU A 1 113 ? -5.372 -2.444 10.794 1.00 92.69 113 LEU A CA 1
ATOM 898 C C . LEU A 1 113 ? -5.240 -1.508 11.999 1.00 92.69 113 LEU A C 1
ATOM 900 O O . LEU A 1 113 ? -5.544 -0.321 11.884 1.00 92.69 113 LEU A O 1
ATOM 904 N N . ARG A 1 114 ? -4.675 -1.973 13.119 1.00 93.81 114 ARG A N 1
ATOM 905 C CA . ARG A 1 114 ? -4.435 -1.148 14.325 1.00 93.81 114 ARG A CA 1
ATOM 906 C C . ARG A 1 114 ? -3.667 0.148 14.069 1.00 93.81 114 ARG A C 1
ATOM 908 O O . ARG A 1 114 ? -3.792 1.082 14.867 1.00 93.81 114 ARG A O 1
ATOM 915 N N . HIS A 1 115 ? -2.884 0.196 12.989 1.00 94.44 115 HIS A N 1
ATOM 916 C CA . HIS A 1 115 ? -2.107 1.361 12.569 1.00 94.44 115 HIS A CA 1
ATOM 917 C C . HIS A 1 115 ? -2.946 2.463 11.917 1.00 94.44 115 HIS A C 1
ATOM 919 O O . HIS A 1 115 ? -2.482 3.593 11.859 1.00 94.44 115 HIS A O 1
ATOM 925 N N . VAL A 1 116 ? -4.150 2.159 11.429 1.00 95.19 116 VAL A N 1
ATOM 926 C CA . VAL A 1 116 ? -5.002 3.101 10.675 1.00 95.19 116 VAL A CA 1
ATOM 927 C C . VAL A 1 116 ? -6.423 3.200 11.237 1.00 95.19 116 VAL A C 1
ATOM 929 O O . VAL A 1 116 ? -7.141 4.153 10.936 1.00 95.19 116 VAL A O 1
ATOM 932 N N . THR A 1 117 ? -6.838 2.260 12.095 1.00 94.75 117 THR A N 1
ATOM 933 C CA . THR A 1 117 ? -8.183 2.226 12.687 1.00 94.75 117 THR A CA 1
ATOM 934 C C . THR A 1 117 ? -8.198 2.260 14.210 1.00 94.75 117 THR A C 1
ATOM 936 O O . THR A 1 117 ? -7.275 1.822 14.903 1.00 94.75 117 THR A O 1
ATOM 939 N N . GLU A 1 118 ? -9.312 2.733 14.750 1.00 94.38 118 GLU A N 1
ATOM 940 C CA . GLU A 1 118 ? -9.777 2.433 16.099 1.00 94.38 118 GLU A CA 1
ATOM 941 C C . GLU A 1 118 ? -10.594 1.143 16.093 1.00 94.38 118 GLU A C 1
ATOM 943 O O . GLU A 1 118 ? -11.421 0.929 15.206 1.00 94.38 118 GLU A O 1
ATOM 948 N N . GLU A 1 119 ? -10.370 0.300 17.097 1.00 92.50 119 GLU A N 1
ATOM 949 C CA . GLU A 1 119 ? -11.023 -1.000 17.229 1.00 92.50 119 GLU A CA 1
ATOM 950 C C . GLU A 1 119 ? -11.975 -0.972 18.423 1.00 92.50 119 GLU A C 1
ATOM 952 O O . GLU A 1 119 ? -11.638 -0.457 19.492 1.00 92.50 119 GLU A O 1
ATOM 957 N N . LYS A 1 120 ? -13.163 -1.545 18.245 1.00 92.50 120 LYS A N 1
ATOM 958 C CA . LYS A 1 120 ? -14.091 -1.872 19.327 1.00 92.50 120 LYS A CA 1
ATOM 959 C C . LYS A 1 120 ? -14.511 -3.320 19.199 1.00 92.50 120 LYS A C 1
ATOM 961 O O . LYS A 1 120 ? -14.803 -3.783 18.101 1.00 92.50 120 LYS A O 1
ATOM 966 N N . GLU A 1 121 ? -14.583 -4.012 20.323 1.00 92.50 121 GLU A N 1
ATOM 967 C CA . GLU A 1 121 ? -15.072 -5.383 20.371 1.00 92.50 121 GLU A CA 1
ATOM 968 C C . GLU A 1 121 ? -16.400 -5.427 21.125 1.00 92.50 121 GLU A C 1
ATOM 970 O O . GLU A 1 121 ? -16.506 -4.931 22.246 1.00 92.50 121 GLU A O 1
ATOM 975 N N . VAL A 1 122 ? -17.427 -5.988 20.486 1.00 90.19 122 VAL A N 1
ATOM 976 C CA . VAL A 1 122 ? -18.762 -6.174 21.067 1.00 90.19 122 VAL A CA 1
ATOM 977 C C . VAL A 1 122 ? -19.235 -7.575 20.702 1.00 90.19 122 VAL A C 1
ATOM 979 O O . VAL A 1 122 ? -19.246 -7.930 19.526 1.00 90.19 122 VAL A O 1
ATOM 982 N N . ASN A 1 123 ? -19.632 -8.379 21.693 1.00 87.12 123 ASN A N 1
ATOM 983 C CA . ASN A 1 123 ? -20.108 -9.758 21.493 1.00 87.12 123 ASN A CA 1
ATOM 984 C C . ASN A 1 123 ? -19.147 -10.622 20.648 1.00 87.12 123 ASN A C 1
ATOM 986 O O . ASN A 1 123 ? -19.579 -11.309 19.723 1.00 87.12 123 ASN A O 1
ATOM 990 N N . SER A 1 124 ? -17.839 -10.535 20.927 1.00 88.69 124 SER A N 1
ATOM 991 C CA . SER A 1 124 ? -16.777 -11.252 20.196 1.00 88.69 124 SER A CA 1
ATOM 992 C C . SER A 1 124 ? -16.682 -10.918 18.700 1.00 88.69 124 SER A C 1
ATOM 994 O O . SER A 1 124 ? -16.073 -11.659 17.928 1.00 88.69 124 SER A O 1
ATOM 996 N N . LYS A 1 125 ? -17.272 -9.795 18.271 1.00 89.44 125 LYS A N 1
ATOM 997 C CA . LYS A 1 125 ? -17.107 -9.225 16.931 1.00 89.44 125 LYS A CA 1
ATOM 998 C C . LYS A 1 125 ? -16.326 -7.923 17.018 1.00 89.44 125 LYS A C 1
ATOM 1000 O O . LYS A 1 125 ? -16.613 -7.071 17.861 1.00 89.44 125 LYS A O 1
ATOM 1005 N N . LYS A 1 126 ? -15.352 -7.769 16.123 1.00 91.88 126 LYS A N 1
ATOM 1006 C CA . LYS A 1 126 ? -14.538 -6.558 16.003 1.00 91.88 126 LYS A CA 1
ATOM 1007 C C . LYS A 1 126 ? -15.170 -5.592 15.014 1.00 91.88 126 LYS A C 1
ATOM 1009 O O . LYS A 1 126 ? -15.599 -5.979 13.928 1.00 91.88 126 LYS A O 1
ATOM 1014 N N . TYR A 1 127 ? -15.180 -4.329 15.400 1.00 93.50 127 TYR A N 1
ATOM 1015 C CA . TYR A 1 127 ? -15.649 -3.217 14.600 1.00 93.50 127 TYR A CA 1
ATOM 1016 C C . TYR A 1 127 ? -14.534 -2.190 14.483 1.00 93.50 127 TYR A C 1
ATOM 1018 O O . TYR A 1 127 ? -13.854 -1.872 15.461 1.00 93.50 127 TYR A O 1
ATOM 1026 N N . TYR A 1 128 ? -14.381 -1.649 13.285 1.00 94.31 128 TYR A N 1
ATOM 1027 C CA . TYR A 1 128 ? -13.286 -0.780 12.906 1.00 94.31 128 TYR A CA 1
ATOM 1028 C C . TYR A 1 128 ? -13.832 0.583 12.511 1.00 94.31 128 TYR A C 1
ATOM 1030 O O . TYR A 1 128 ? -14.876 0.693 11.864 1.00 94.31 128 TYR A O 1
ATOM 1038 N N . LYS A 1 129 ? -13.118 1.630 12.910 1.00 94.62 129 LYS A N 1
ATOM 1039 C CA . LYS A 1 129 ? -13.371 3.002 12.478 1.00 94.62 129 LYS A CA 1
ATOM 1040 C C . LYS A 1 129 ? -12.064 3.626 12.020 1.00 94.62 129 LYS A C 1
ATOM 1042 O O . LYS A 1 129 ? -11.063 3.544 12.726 1.00 94.62 129 LYS A O 1
ATOM 1047 N N . TYR A 1 130 ? -12.072 4.250 10.849 1.00 95.56 130 TYR A N 1
ATOM 1048 C CA . TYR A 1 130 ? -10.909 4.955 10.319 1.00 95.56 130 TYR A CA 1
ATOM 1049 C C . TYR A 1 130 ? -10.458 6.093 11.250 1.00 95.56 130 TYR A C 1
ATOM 1051 O O . TYR A 1 130 ? -11.287 6.855 11.752 1.00 95.56 130 TYR A O 1
ATOM 1059 N N . SER A 1 131 ? -9.146 6.209 11.464 1.00 95.12 131 SER A N 1
ATOM 1060 C CA . SER A 1 131 ? -8.528 7.254 12.279 1.00 95.12 131 SER A CA 1
ATOM 1061 C C . SER A 1 131 ? -7.421 7.954 11.494 1.00 95.12 131 SER A C 1
ATOM 1063 O O . SER A 1 131 ? -6.369 7.373 11.206 1.00 95.12 131 SER A O 1
ATOM 1065 N N . THR A 1 132 ? -7.641 9.231 11.177 1.00 93.81 132 THR A N 1
ATOM 1066 C CA . THR A 1 132 ? -6.660 10.063 10.466 1.00 93.81 132 THR A CA 1
ATOM 1067 C C . THR A 1 132 ? -5.366 10.215 11.264 1.00 93.81 132 THR A C 1
ATOM 1069 O O . THR A 1 132 ? -4.284 10.101 10.699 1.00 93.81 132 THR A O 1
ATOM 1072 N N . GLU A 1 133 ? -5.451 10.398 12.586 1.00 94.06 133 GLU A N 1
ATOM 1073 C CA . GLU A 1 133 ? -4.273 10.584 13.443 1.00 94.06 133 GLU A CA 1
ATOM 1074 C C . GLU A 1 133 ? -3.342 9.362 13.412 1.00 94.06 133 GLU A C 1
ATOM 1076 O O . GLU A 1 133 ? -2.131 9.491 13.218 1.00 94.06 133 GLU A O 1
ATOM 1081 N N . LYS A 1 134 ? -3.908 8.159 13.567 1.00 95.88 134 LYS A N 1
ATOM 1082 C CA . LYS A 1 134 ? -3.133 6.915 13.501 1.00 95.88 134 LYS A CA 1
ATOM 1083 C C . LYS A 1 134 ? -2.524 6.709 12.116 1.00 95.88 134 LYS A C 1
ATOM 1085 O O . LYS A 1 134 ? -1.345 6.376 12.010 1.00 95.88 134 LYS A O 1
ATOM 1090 N N . THR A 1 135 ? -3.309 6.981 11.074 1.00 95.88 135 THR A N 1
ATOM 1091 C CA . THR A 1 135 ? -2.874 6.859 9.679 1.00 95.88 135 THR A CA 1
ATOM 1092 C C . THR A 1 135 ? -1.691 7.772 9.376 1.00 95.88 135 THR A C 1
ATOM 1094 O O . THR A 1 135 ? -0.717 7.315 8.787 1.00 95.88 135 THR A O 1
ATOM 1097 N N . LEU A 1 136 ? -1.716 9.024 9.838 1.00 95.62 136 LEU A N 1
ATOM 1098 C CA . LEU A 1 136 ? -0.601 9.957 9.669 1.00 95.62 136 LEU A CA 1
ATOM 1099 C C . LEU A 1 136 ? 0.673 9.472 10.380 1.00 95.62 136 LEU A C 1
ATOM 1101 O O . LEU A 1 136 ? 1.735 9.447 9.763 1.00 95.62 136 LEU A O 1
ATOM 1105 N N . LYS A 1 137 ? 0.565 8.983 11.624 1.00 96.12 137 LYS A N 1
ATOM 1106 C CA . LYS A 1 137 ? 1.698 8.376 12.357 1.00 96.12 137 LYS A CA 1
ATOM 1107 C C . LYS A 1 137 ? 2.260 7.138 11.651 1.00 96.12 137 LYS A C 1
ATOM 1109 O O . LYS A 1 137 ? 3.458 6.864 11.710 1.00 96.12 137 LYS A O 1
ATOM 1114 N N . TRP A 1 138 ? 1.402 6.344 11.014 1.00 96.81 138 TRP A N 1
ATOM 1115 C CA . TRP A 1 138 ? 1.828 5.197 10.215 1.00 96.81 138 TRP A CA 1
ATOM 1116 C C . TRP A 1 138 ? 2.528 5.630 8.919 1.00 96.81 138 TRP A C 1
ATOM 1118 O O . TRP A 1 138 ? 3.596 5.099 8.607 1.00 96.81 138 TRP A O 1
ATOM 1128 N N . LEU A 1 139 ? 1.988 6.623 8.208 1.00 96.50 139 LEU A N 1
ATOM 1129 C CA . LEU A 1 139 ? 2.585 7.175 6.988 1.00 96.50 139 LEU A CA 1
ATOM 1130 C C . LEU A 1 139 ? 3.946 7.823 7.253 1.00 96.50 139 LEU A C 1
ATOM 1132 O O . LEU A 1 139 ? 4.875 7.606 6.484 1.00 96.50 139 LEU A O 1
ATOM 1136 N N . GLU A 1 140 ? 4.107 8.541 8.361 1.00 95.88 140 GLU A N 1
ATOM 1137 C CA . GLU A 1 140 ? 5.399 9.092 8.784 1.00 95.88 140 GLU A CA 1
ATOM 1138 C C . GLU A 1 140 ? 6.460 7.985 8.932 1.00 95.88 140 GLU A C 1
ATOM 1140 O O . GLU A 1 140 ? 7.572 8.087 8.410 1.00 95.88 140 GLU A O 1
ATOM 1145 N N . LYS A 1 141 ? 6.100 6.857 9.560 1.00 96.38 141 LYS A N 1
ATOM 1146 C CA . LYS A 1 141 ? 6.991 5.688 9.646 1.00 96.38 141 LYS A CA 1
ATOM 1147 C C . LYS A 1 141 ? 7.315 5.110 8.271 1.00 96.38 141 LYS A C 1
ATOM 1149 O O . LYS A 1 141 ? 8.454 4.698 8.058 1.00 96.38 141 LYS A O 1
ATOM 1154 N N . LYS A 1 142 ? 6.351 5.080 7.345 1.00 96.31 142 LYS A N 1
ATOM 1155 C CA . LYS A 1 142 ? 6.583 4.641 5.960 1.00 96.31 142 LYS A CA 1
ATOM 1156 C C . LYS A 1 142 ? 7.550 5.568 5.231 1.00 96.31 142 LYS A C 1
ATOM 1158 O O . LYS A 1 142 ? 8.474 5.064 4.604 1.00 96.31 142 LYS A O 1
ATOM 1163 N N . VAL A 1 143 ? 7.413 6.886 5.384 1.00 96.38 143 VAL A N 1
ATOM 1164 C CA . VAL A 1 143 ? 8.354 7.873 4.824 1.00 96.38 143 VAL A CA 1
ATOM 1165 C C . VAL A 1 143 ? 9.764 7.597 5.334 1.00 96.38 143 VAL A C 1
ATOM 1167 O O . VAL A 1 143 ? 10.680 7.438 4.532 1.00 96.38 143 VAL A O 1
ATOM 1170 N N . ASN A 1 144 ? 9.933 7.428 6.646 1.00 95.25 144 ASN A N 1
ATOM 1171 C CA . ASN A 1 144 ? 11.239 7.141 7.245 1.00 95.25 144 ASN A CA 1
ATOM 1172 C C . ASN A 1 144 ? 11.840 5.810 6.755 1.00 95.25 144 ASN A C 1
ATOM 1174 O O . ASN A 1 144 ? 13.037 5.735 6.474 1.00 95.25 144 ASN A O 1
ATOM 1178 N N . GLN A 1 145 ? 11.017 4.767 6.599 1.00 96.38 145 GLN A N 1
ATOM 1179 C CA . GLN A 1 145 ? 11.443 3.490 6.011 1.00 96.38 145 GLN A CA 1
ATOM 1180 C C . GLN A 1 145 ? 11.903 3.659 4.558 1.00 96.38 145 GLN A C 1
ATOM 1182 O O . GLN A 1 145 ? 12.949 3.131 4.180 1.00 96.38 145 GLN A O 1
ATOM 1187 N N . THR A 1 146 ? 11.164 4.425 3.755 1.00 95.44 146 THR A N 1
ATOM 1188 C CA . THR A 1 146 ? 11.525 4.712 2.364 1.00 95.44 146 THR A CA 1
ATOM 1189 C C . THR A 1 146 ? 12.803 5.539 2.282 1.00 95.44 146 THR A C 1
ATOM 1191 O O . THR A 1 146 ? 13.670 5.208 1.483 1.00 95.44 146 THR A O 1
ATOM 1194 N N . VAL A 1 147 ? 12.995 6.544 3.141 1.00 94.50 147 VAL A N 1
ATOM 1195 C CA . VAL A 1 147 ? 14.250 7.315 3.220 1.00 94.50 147 VAL A CA 1
ATOM 1196 C C . VAL A 1 147 ? 15.441 6.403 3.516 1.00 94.50 147 VAL A C 1
ATOM 1198 O O . VAL A 1 147 ? 16.463 6.482 2.830 1.00 94.50 147 VAL A O 1
ATOM 1201 N N . ALA A 1 148 ? 15.312 5.498 4.490 1.00 95.62 148 ALA A N 1
ATOM 1202 C CA . ALA A 1 148 ? 16.360 4.529 4.799 1.00 95.62 148 ALA A CA 1
ATOM 1203 C C . ALA A 1 148 ? 16.674 3.623 3.593 1.00 95.62 148 ALA A C 1
ATOM 1205 O O . ALA A 1 148 ? 17.844 3.388 3.288 1.00 95.62 148 ALA A O 1
ATOM 1206 N N . ALA A 1 149 ? 15.647 3.171 2.867 1.00 94.69 149 ALA A N 1
ATOM 1207 C CA . ALA A 1 149 ? 15.816 2.372 1.657 1.00 94.69 149 ALA A CA 1
ATOM 1208 C C . ALA A 1 149 ? 16.466 3.162 0.506 1.00 94.69 149 ALA A C 1
ATOM 1210 O O . ALA A 1 149 ? 17.331 2.621 -0.179 1.00 94.69 149 ALA A O 1
ATOM 1211 N N . LEU A 1 150 ? 16.105 4.432 0.299 1.00 93.25 150 LEU A N 1
ATOM 1212 C CA . LEU A 1 150 ? 16.706 5.293 -0.728 1.00 93.25 150 LEU A CA 1
ATOM 1213 C C . LEU A 1 150 ? 18.207 5.480 -0.483 1.00 93.25 150 LEU A C 1
ATOM 1215 O O . LEU A 1 150 ? 19.005 5.338 -1.409 1.00 93.25 150 LEU A O 1
ATOM 1219 N N . LYS A 1 151 ? 18.590 5.716 0.778 1.00 91.19 151 LYS A N 1
ATOM 1220 C CA . LYS A 1 151 ? 19.993 5.832 1.199 1.00 91.19 151 LYS A CA 1
ATOM 1221 C C . LYS A 1 151 ? 20.758 4.524 1.009 1.00 91.19 151 LYS A C 1
ATOM 1223 O O . LYS A 1 151 ? 21.860 4.540 0.471 1.00 91.19 151 LYS A O 1
ATOM 1228 N N . ALA A 1 152 ? 20.169 3.397 1.414 1.00 93.94 152 ALA A N 1
ATOM 1229 C CA . ALA A 1 152 ? 20.791 2.079 1.283 1.00 93.94 152 ALA A CA 1
ATOM 1230 C C . ALA A 1 152 ? 20.991 1.653 -0.183 1.00 93.94 152 ALA A C 1
ATOM 1232 O O . ALA A 1 152 ? 21.962 0.971 -0.493 1.00 93.94 152 ALA A O 1
ATOM 1233 N N . ASN A 1 153 ? 20.094 2.068 -1.082 1.00 91.62 153 ASN A N 1
ATOM 1234 C CA . ASN A 1 153 ? 20.175 1.771 -2.514 1.00 91.62 153 ASN A CA 1
ATOM 1235 C C . ASN A 1 153 ? 20.896 2.864 -3.327 1.00 91.62 153 ASN A C 1
ATOM 1237 O O . ASN A 1 153 ? 20.913 2.785 -4.553 1.00 91.62 153 ASN A O 1
ATOM 1241 N N . HIS A 1 154 ? 21.480 3.876 -2.670 1.00 87.94 154 HIS A N 1
ATOM 1242 C CA . HIS A 1 154 ? 22.196 4.993 -3.303 1.00 87.94 154 HIS A CA 1
ATOM 1243 C C . HIS A 1 154 ? 21.401 5.691 -4.423 1.00 87.94 154 HIS A C 1
ATOM 1245 O O . HIS A 1 154 ? 21.945 6.041 -5.473 1.00 87.94 154 HIS A O 1
ATOM 1251 N N . VAL A 1 155 ? 20.096 5.887 -4.210 1.00 86.81 155 VAL A N 1
ATOM 1252 C CA . VAL A 1 155 ? 19.225 6.572 -5.174 1.00 86.81 155 VAL A CA 1
ATOM 1253 C C . VAL A 1 155 ? 19.520 8.071 -5.156 1.00 86.81 155 VAL A C 1
ATOM 1255 O O . VAL A 1 155 ? 19.477 8.697 -4.102 1.00 86.81 155 VAL A O 1
ATOM 1258 N N . ASN A 1 156 ? 19.782 8.657 -6.326 1.00 84.69 156 ASN A N 1
ATOM 1259 C CA . ASN A 1 156 ? 19.990 10.098 -6.457 1.00 84.69 156 ASN A CA 1
ATOM 1260 C C . ASN A 1 156 ? 18.654 10.848 -6.312 1.00 84.69 156 ASN A C 1
ATOM 1262 O O . ASN A 1 156 ? 17.780 10.729 -7.173 1.00 84.69 156 ASN A O 1
ATOM 1266 N N . VAL A 1 157 ? 18.512 11.620 -5.233 1.00 82.06 157 VAL A N 1
ATOM 1267 C CA . VAL A 1 157 ? 17.304 12.404 -4.907 1.00 82.06 157 VAL A CA 1
ATOM 1268 C C . VAL A 1 157 ? 17.439 13.894 -5.242 1.00 82.06 157 VAL A C 1
ATOM 1270 O O . VAL A 1 157 ? 16.508 14.669 -5.018 1.00 82.06 157 VAL A O 1
ATOM 1273 N N . GLY A 1 158 ? 18.583 14.315 -5.790 1.00 70.31 158 GLY A N 1
ATOM 1274 C CA . GLY A 1 158 ? 18.853 15.711 -6.108 1.00 70.31 158 GLY A CA 1
ATOM 1275 C C . GLY A 1 158 ? 17.908 16.282 -7.172 1.00 70.31 158 GLY A C 1
ATOM 1276 O O . GLY A 1 158 ? 17.558 15.628 -8.153 1.00 70.31 158 GLY A O 1
ATOM 1277 N N . ALA A 1 159 ? 17.558 17.565 -7.033 1.00 60.41 159 ALA A N 1
ATOM 1278 C CA . ALA A 1 159 ? 16.654 18.295 -7.936 1.00 60.41 159 ALA A CA 1
ATOM 1279 C C . ALA A 1 159 ? 17.117 18.369 -9.413 1.00 60.41 159 ALA A C 1
ATOM 1281 O O . ALA A 1 159 ? 16.373 18.832 -10.278 1.00 60.41 159 ALA A O 1
ATOM 1282 N N . ARG A 1 160 ? 18.345 17.930 -9.717 1.00 57.25 160 ARG A N 1
ATOM 1283 C CA . ARG A 1 160 ? 18.868 17.750 -11.075 1.00 57.25 160 ARG A CA 1
ATOM 1284 C C . ARG A 1 160 ? 19.307 16.301 -11.240 1.00 57.25 160 ARG A C 1
ATOM 1286 O O . ARG A 1 160 ? 20.424 15.942 -10.881 1.00 57.25 160 ARG A O 1
ATOM 1293 N N . VAL A 1 161 ? 18.431 15.484 -11.815 1.00 47.00 161 VAL A N 1
ATOM 1294 C CA . VAL A 1 161 ? 18.768 14.124 -12.241 1.00 47.00 161 VAL A CA 1
ATOM 1295 C C . VAL A 1 161 ? 19.742 14.233 -13.415 1.00 47.00 161 VAL A C 1
ATOM 1297 O O . VAL A 1 161 ? 19.339 14.471 -14.551 1.00 47.00 161 VAL A O 1
ATOM 1300 N N . GLN A 1 162 ? 21.042 14.110 -13.147 1.00 45.59 162 GLN A N 1
ATOM 1301 C CA . GLN A 1 162 ? 21.992 13.751 -14.195 1.00 45.59 162 GLN A CA 1
ATOM 1302 C C . GLN A 1 162 ? 21.804 12.258 -14.477 1.00 45.59 162 GLN A C 1
ATOM 1304 O O . GLN A 1 162 ? 21.839 11.433 -13.566 1.00 45.59 162 GLN A O 1
ATOM 1309 N N . SER A 1 163 ? 21.536 11.920 -15.736 1.00 43.81 163 SER A N 1
ATOM 1310 C CA . SER A 1 163 ? 21.456 10.541 -16.222 1.00 43.81 163 SER A CA 1
ATOM 1311 C C . SER A 1 163 ? 22.683 9.735 -15.786 1.00 43.81 163 SER A C 1
ATOM 1313 O O . SER A 1 163 ? 23.807 10.207 -15.954 1.00 43.81 163 SER A O 1
ATOM 1315 N N . SER A 1 164 ? 22.484 8.497 -15.320 1.00 46.91 164 SER A N 1
ATOM 1316 C CA . SER A 1 164 ? 23.561 7.575 -14.910 1.00 46.91 164 SER A CA 1
ATOM 1317 C C . SER A 1 164 ? 24.602 7.296 -16.007 1.00 46.91 164 SER A C 1
ATOM 1319 O O . SER A 1 164 ? 25.697 6.832 -15.712 1.00 46.91 164 SER A O 1
ATOM 1321 N N . ALA A 1 165 ? 24.292 7.612 -17.268 1.00 47.56 165 ALA A N 1
ATOM 1322 C CA . ALA A 1 165 ? 25.204 7.511 -18.406 1.00 47.56 165 ALA A CA 1
ATOM 1323 C C . ALA A 1 165 ? 26.280 8.620 -18.471 1.00 47.56 165 ALA A C 1
ATOM 1325 O O . ALA A 1 165 ? 27.215 8.506 -19.259 1.00 47.56 165 ALA A O 1
ATOM 1326 N N . TYR A 1 166 ? 26.179 9.681 -17.661 1.00 39.69 166 TYR A N 1
ATOM 1327 C CA . TYR A 1 166 ? 27.129 10.799 -17.640 1.00 39.69 166 TYR A CA 1
ATOM 1328 C C . TYR A 1 166 ? 27.616 11.063 -16.212 1.00 39.69 166 TYR A C 1
ATOM 1330 O O . TYR A 1 166 ? 27.112 11.941 -15.517 1.00 39.69 166 TYR A O 1
ATOM 1338 N N . PHE A 1 167 ? 28.637 10.331 -15.770 1.00 42.59 167 PHE A N 1
ATOM 1339 C CA . PHE A 1 167 ? 29.379 10.696 -14.563 1.00 42.59 167 PHE A CA 1
ATOM 1340 C C . PHE A 1 167 ? 30.374 11.815 -14.902 1.00 42.59 167 PHE A C 1
ATOM 1342 O O . PHE A 1 167 ? 31.538 11.552 -15.198 1.00 42.59 167 PHE A O 1
ATOM 1349 N N . SER A 1 168 ? 29.936 13.078 -14.877 1.00 35.50 168 SER A N 1
ATOM 1350 C CA . SER A 1 168 ? 30.889 14.189 -14.768 1.00 35.50 168 SER A CA 1
ATOM 1351 C C . SER A 1 168 ? 31.272 14.339 -13.298 1.00 35.50 168 SER A C 1
ATOM 1353 O O . SER A 1 168 ? 30.402 14.579 -12.462 1.00 35.50 168 SER A O 1
ATOM 1355 N N . GLY A 1 169 ? 32.557 14.154 -12.991 1.00 40.66 169 GLY A N 1
ATOM 1356 C CA . GLY A 1 169 ? 33.132 14.132 -11.645 1.00 40.66 169 GLY A CA 1
ATOM 1357 C C . GLY A 1 169 ? 33.057 15.459 -10.891 1.00 40.66 169 GLY A C 1
ATOM 1358 O O . GLY A 1 169 ? 34.078 16.087 -10.632 1.00 40.66 169 GLY A O 1
ATOM 1359 N N . VAL A 1 170 ? 31.855 15.860 -10.487 1.00 39.16 170 VAL A N 1
ATOM 1360 C CA . VAL A 1 170 ? 31.640 16.906 -9.490 1.00 39.16 170 VAL A CA 1
ATOM 1361 C C . VAL A 1 170 ? 30.797 16.294 -8.384 1.00 39.16 170 VAL A C 1
ATOM 1363 O O . VAL A 1 170 ? 29.586 16.140 -8.514 1.00 39.16 170 VAL A O 1
ATOM 1366 N N . GLN A 1 171 ? 31.458 15.914 -7.290 1.00 46.75 171 GLN A N 1
ATOM 1367 C CA . GLN A 1 171 ? 30.806 15.628 -6.017 1.00 46.75 171 GLN A CA 1
ATOM 1368 C C . GLN A 1 171 ? 30.066 16.893 -5.569 1.00 46.75 171 GLN A C 1
ATOM 1370 O O . GLN A 1 171 ? 30.635 17.759 -4.906 1.00 46.75 171 GLN A O 1
ATOM 1375 N N . VAL A 1 172 ? 28.791 17.016 -5.943 1.00 45.69 172 VAL A N 1
ATOM 1376 C CA . VAL A 1 172 ? 27.881 17.972 -5.314 1.00 45.69 172 VAL A CA 1
ATOM 1377 C C . VAL A 1 172 ? 27.502 17.370 -3.970 1.00 45.69 172 VAL A C 1
ATOM 1379 O O . VAL A 1 172 ? 26.539 16.627 -3.813 1.00 45.69 172 VAL A O 1
ATOM 1382 N N . SER A 1 173 ? 28.355 17.642 -2.995 1.00 53.00 173 SER A N 1
ATOM 1383 C CA . SER A 1 173 ? 28.131 17.364 -1.591 1.00 53.00 173 SER A CA 1
ATOM 1384 C C . SER A 1 173 ? 26.929 18.165 -1.087 1.00 53.00 173 SER A C 1
ATOM 1386 O O . SER A 1 173 ? 27.047 19.344 -0.759 1.00 53.00 173 SER A O 1
ATOM 1388 N N . ARG A 1 174 ? 25.771 17.500 -1.033 1.00 52.19 174 ARG A N 1
ATOM 1389 C CA . ARG A 1 174 ? 24.709 17.582 -0.008 1.00 52.19 174 ARG A CA 1
ATOM 1390 C C . ARG A 1 174 ? 23.368 17.275 -0.664 1.00 52.19 174 ARG A C 1
ATOM 1392 O O . ARG A 1 174 ? 22.596 18.190 -0.934 1.00 52.19 174 ARG A O 1
ATOM 1399 N N . ASP A 1 175 ? 23.060 15.992 -0.826 1.00 56.78 175 ASP A N 1
ATOM 1400 C CA . ASP A 1 175 ? 21.660 15.607 -0.672 1.00 56.78 175 ASP A CA 1
ATOM 1401 C C . ASP A 1 175 ? 21.277 16.016 0.753 1.00 56.78 175 ASP A C 1
ATOM 1403 O O . ASP A 1 175 ? 21.861 15.522 1.728 1.00 56.78 175 ASP A O 1
ATOM 1407 N N . LYS A 1 176 ? 20.394 17.002 0.899 1.00 75.62 176 LYS A N 1
ATOM 1408 C CA . LYS A 1 176 ? 19.908 17.364 2.228 1.00 75.62 176 LYS A CA 1
ATOM 1409 C C . LYS A 1 176 ? 18.946 16.270 2.675 1.00 75.62 176 LYS A C 1
ATOM 1411 O O . LYS A 1 176 ? 18.237 15.694 1.857 1.00 75.62 176 LYS A O 1
ATOM 1416 N N . GLU A 1 177 ? 18.889 16.000 3.977 1.00 83.12 177 GLU A N 1
ATOM 1417 C CA . GLU A 1 177 ? 17.896 15.072 4.544 1.00 83.12 177 GLU A CA 1
ATOM 1418 C C . GLU A 1 177 ? 16.476 15.404 4.048 1.00 83.12 177 GLU A C 1
ATOM 1420 O O . GLU A 1 177 ? 15.700 14.522 3.691 1.00 83.12 177 GLU A O 1
ATOM 1425 N N . GLU A 1 178 ? 16.193 16.701 3.927 1.00 86.12 178 GLU A N 1
ATOM 1426 C CA . GLU A 1 178 ? 14.961 17.269 3.381 1.00 86.12 178 GLU A CA 1
ATOM 1427 C C . GLU A 1 178 ? 14.639 16.791 1.953 1.00 86.12 178 GLU A C 1
ATOM 1429 O O . GLU A 1 178 ? 13.471 16.559 1.638 1.00 86.12 178 GLU A O 1
ATOM 1434 N N . ASP A 1 179 ? 15.647 16.600 1.093 1.00 88.69 179 ASP A N 1
ATOM 1435 C CA . ASP A 1 179 ? 15.455 16.138 -0.288 1.00 88.69 179 ASP A CA 1
ATOM 1436 C C . ASP A 1 179 ? 15.030 14.664 -0.319 1.00 88.69 179 ASP A C 1
ATOM 1438 O O . ASP A 1 179 ? 14.105 14.303 -1.050 1.00 88.69 179 ASP A O 1
ATOM 1442 N N . TYR A 1 180 ? 15.625 13.821 0.536 1.00 91.00 180 TYR A N 1
ATOM 1443 C CA . TYR A 1 180 ? 15.196 12.428 0.700 1.00 91.00 180 TYR A CA 1
ATOM 1444 C C . TYR A 1 180 ? 13.766 12.338 1.230 1.00 91.00 180 TYR A C 1
ATOM 1446 O O . TYR A 1 180 ? 12.972 11.555 0.708 1.00 91.00 180 TYR A O 1
ATOM 1454 N N . VAL A 1 181 ? 13.423 13.141 2.243 1.00 92.62 181 VAL A N 1
ATOM 1455 C CA . VAL A 1 181 ? 12.066 13.175 2.812 1.00 92.62 181 VAL A CA 1
ATOM 1456 C C . VAL A 1 181 ? 11.056 13.615 1.756 1.00 92.62 181 VAL A C 1
ATOM 1458 O O . VAL A 1 181 ? 10.010 12.982 1.604 1.00 92.62 181 VAL A O 1
ATOM 1461 N N . ARG A 1 182 ? 11.376 14.648 0.971 1.00 91.69 182 ARG A N 1
ATOM 1462 C CA . ARG A 1 182 ? 10.524 15.117 -0.127 1.00 91.69 182 ARG A CA 1
ATOM 1463 C C . ARG A 1 182 ? 10.354 14.058 -1.217 1.00 91.69 182 ARG A C 1
ATOM 1465 O O . ARG A 1 182 ? 9.242 13.873 -1.706 1.00 91.69 182 ARG A O 1
ATOM 1472 N N . TYR A 1 183 ? 11.426 13.364 -1.591 1.00 92.12 183 TYR A N 1
ATOM 1473 C CA . TYR A 1 183 ? 11.371 12.297 -2.590 1.00 92.12 183 TYR A CA 1
ATOM 1474 C C . TYR A 1 183 ? 10.538 11.106 -2.094 1.00 92.12 183 TYR A C 1
ATOM 1476 O O . TYR A 1 183 ? 9.664 10.617 -2.807 1.00 92.12 183 TYR A O 1
ATOM 1484 N N . ALA A 1 184 ? 10.746 10.684 -0.844 1.00 94.50 184 ALA A N 1
ATOM 1485 C CA . ALA A 1 184 ? 9.977 9.620 -0.206 1.00 94.50 184 ALA A CA 1
ATOM 1486 C C . ALA A 1 184 ? 8.487 9.975 -0.061 1.00 94.50 184 ALA A C 1
ATOM 1488 O O . ALA A 1 184 ? 7.634 9.128 -0.322 1.00 94.50 184 ALA A O 1
ATOM 1489 N N . HIS A 1 185 ? 8.166 11.223 0.302 1.00 94.56 185 HIS A N 1
ATOM 1490 C CA . HIS A 1 185 ? 6.789 11.733 0.301 1.00 94.56 185 HIS A CA 1
ATOM 1491 C C . HIS A 1 185 ? 6.158 11.625 -1.090 1.00 94.56 185 HIS A C 1
ATOM 1493 O O . HIS A 1 185 ? 5.052 11.104 -1.197 1.00 94.56 185 HIS A O 1
ATOM 1499 N N . GLY A 1 186 ? 6.882 12.019 -2.143 1.00 92.62 186 GLY A N 1
ATOM 1500 C CA . GLY A 1 186 ? 6.433 11.872 -3.530 1.00 92.62 186 GLY A CA 1
ATOM 1501 C C . GLY A 1 186 ? 6.104 10.421 -3.891 1.00 92.62 186 GLY A C 1
ATOM 1502 O O . GLY A 1 186 ? 4.998 10.144 -4.343 1.00 92.62 186 GLY A O 1
ATOM 1503 N N . LEU A 1 187 ? 7.007 9.481 -3.592 1.00 92.81 187 LEU A N 1
ATOM 1504 C CA . LEU A 1 187 ? 6.775 8.051 -3.839 1.00 92.81 187 LEU A CA 1
ATOM 1505 C C . LEU A 1 187 ? 5.545 7.511 -3.100 1.00 92.81 187 LEU A C 1
ATOM 1507 O O . LEU A 1 187 ? 4.799 6.711 -3.651 1.00 92.81 187 LEU A O 1
ATOM 1511 N N . ILE A 1 188 ? 5.335 7.919 -1.847 1.00 94.00 188 ILE A N 1
ATOM 1512 C CA . ILE A 1 188 ? 4.182 7.476 -1.051 1.00 94.00 188 ILE A CA 1
ATOM 1513 C C . ILE A 1 188 ? 2.890 8.134 -1.542 1.00 94.00 188 ILE A C 1
ATOM 1515 O O . ILE A 1 188 ? 1.836 7.503 -1.482 1.00 94.00 188 ILE A O 1
ATOM 1519 N N . SER A 1 189 ? 2.964 9.366 -2.056 1.00 91.94 189 SER A N 1
ATOM 1520 C CA . SER A 1 189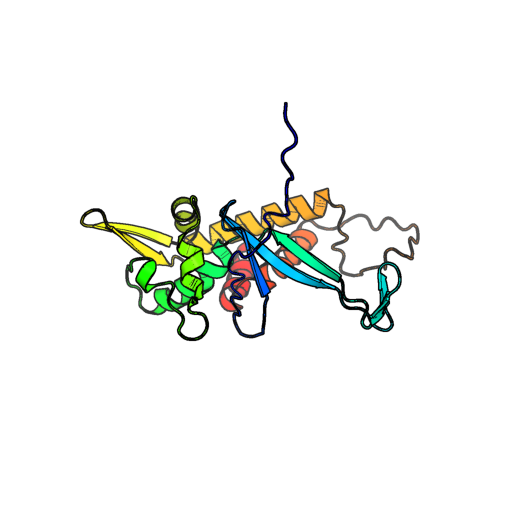 ? 1.805 10.107 -2.560 1.00 91.94 189 SER A CA 1
ATOM 1521 C C . SER A 1 189 ? 1.107 9.419 -3.735 1.00 91.94 189 SER A C 1
ATOM 1523 O O . SER A 1 189 ? -0.106 9.548 -3.861 1.00 91.94 189 SER A O 1
ATOM 1525 N N . ASP A 1 190 ? 1.829 8.603 -4.507 1.00 89.19 190 ASP A N 1
ATOM 1526 C CA . ASP A 1 190 ? 1.262 7.791 -5.593 1.00 89.19 190 ASP A CA 1
ATOM 1527 C C . ASP A 1 190 ? 0.327 6.672 -5.089 1.00 89.19 190 ASP A C 1
ATOM 1529 O O . ASP A 1 190 ? -0.464 6.125 -5.858 1.00 89.19 190 ASP A O 1
ATOM 1533 N N . TYR A 1 191 ? 0.394 6.323 -3.798 1.00 89.81 191 TYR A N 1
ATOM 1534 C CA . TYR A 1 191 ? -0.384 5.240 -3.183 1.00 89.81 191 TYR A CA 1
ATOM 1535 C C . TYR A 1 191 ? -1.506 5.725 -2.258 1.00 89.81 191 TYR A C 1
ATOM 1537 O O . TYR A 1 191 ? -2.240 4.899 -1.710 1.00 89.81 191 TYR A O 1
ATOM 1545 N N . ILE A 1 192 ? -1.644 7.037 -2.043 1.00 90.94 192 ILE A N 1
ATOM 1546 C CA . ILE A 1 192 ? -2.627 7.611 -1.114 1.00 90.94 192 ILE A CA 1
ATOM 1547 C C . ILE A 1 192 ? -3.457 8.719 -1.774 1.00 90.94 192 ILE A C 1
ATOM 1549 O O . ILE A 1 192 ? -2.997 9.368 -2.710 1.00 90.94 192 ILE A O 1
ATOM 1553 N N . PRO A 1 193 ? -4.681 8.988 -1.282 1.00 89.06 193 PRO A N 1
ATOM 1554 C CA . PRO A 1 193 ? -5.470 10.128 -1.737 1.00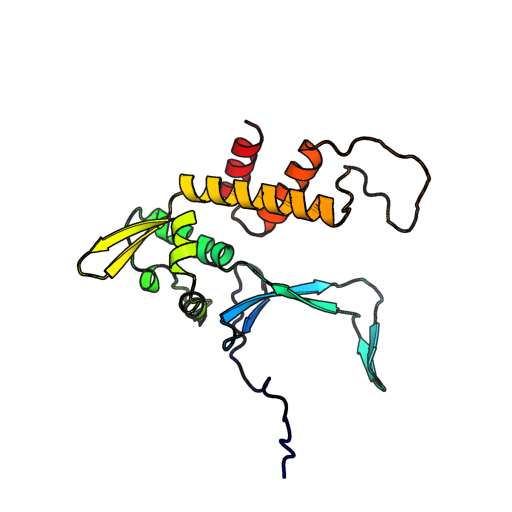 89.06 193 PRO A CA 1
ATOM 1555 C C . PRO A 1 193 ? -4.748 11.461 -1.535 1.00 89.06 193 PRO A C 1
ATOM 1557 O O . PRO A 1 193 ? -3.989 11.642 -0.575 1.00 89.06 193 PRO A O 1
ATOM 1560 N N . LYS A 1 194 ? -5.046 12.424 -2.411 1.00 89.12 194 LYS A N 1
ATOM 1561 C CA . LYS A 1 194 ? -4.413 13.746 -2.412 1.00 89.12 194 LYS A CA 1
ATOM 1562 C C . LYS A 1 194 ? -4.565 14.469 -1.072 1.00 89.12 194 LYS A C 1
ATOM 1564 O O . LYS A 1 194 ? -3.606 15.064 -0.597 1.00 89.12 194 LYS A O 1
ATOM 1569 N N . GLU A 1 195 ? -5.727 14.358 -0.433 1.00 90.06 195 GLU A N 1
ATOM 1570 C CA . GLU A 1 195 ? -6.000 14.998 0.856 1.00 90.06 195 GLU A CA 1
ATOM 1571 C C . GLU A 1 195 ? -5.043 14.497 1.950 1.00 90.06 195 GLU A C 1
ATOM 1573 O O . GLU A 1 195 ? -4.504 15.290 2.720 1.00 90.06 195 GLU A O 1
ATOM 1578 N N . LEU A 1 196 ? -4.763 13.188 1.975 1.00 91.56 196 LEU A N 1
ATOM 1579 C CA . LEU A 1 196 ? -3.799 12.606 2.911 1.00 91.56 196 LEU A CA 1
ATOM 1580 C C . LEU A 1 196 ? -2.358 12.971 2.572 1.00 91.56 196 LEU A C 1
ATOM 1582 O O . LEU A 1 196 ? -1.552 13.160 3.481 1.00 91.56 196 LEU A O 1
ATOM 1586 N N . SER A 1 197 ? -2.031 13.085 1.285 1.00 92.69 197 SER A N 1
ATOM 1587 C CA . SER A 1 197 ? -0.715 13.554 0.846 1.00 92.69 197 SER A CA 1
ATOM 1588 C C . SER A 1 197 ? -0.437 14.984 1.320 1.00 92.69 197 SER A C 1
ATOM 1590 O O . SER A 1 197 ? 0.657 15.263 1.824 1.00 92.69 197 SER A O 1
ATOM 1592 N N . ASP A 1 198 ? -1.433 15.869 1.234 1.00 93.81 198 ASP A N 1
ATOM 1593 C CA . ASP A 1 198 ? -1.332 17.257 1.688 1.00 93.81 198 ASP A CA 1
ATOM 1594 C C . ASP A 1 198 ? -1.163 17.344 3.213 1.00 93.81 198 ASP A C 1
ATOM 1596 O O . ASP A 1 198 ? -0.317 18.098 3.704 1.00 93.81 198 ASP A O 1
ATOM 1600 N N . ASP A 1 199 ? -1.919 16.552 3.975 1.00 93.50 199 ASP A N 1
ATOM 1601 C CA . ASP A 1 199 ? -1.804 16.506 5.437 1.00 93.50 199 ASP A CA 1
ATOM 1602 C C . ASP A 1 199 ? -0.477 15.892 5.901 1.00 93.50 199 ASP A C 1
ATOM 1604 O O . ASP A 1 199 ? 0.153 16.413 6.826 1.00 93.50 199 ASP A O 1
ATOM 1608 N N . LEU A 1 200 ? 0.013 14.859 5.210 1.00 93.44 200 LEU A N 1
ATOM 1609 C CA . LEU A 1 200 ? 1.343 14.297 5.444 1.00 93.44 200 LEU A CA 1
ATOM 1610 C C . LEU A 1 200 ? 2.443 15.325 5.142 1.00 93.44 200 LEU A C 1
ATOM 1612 O O . LEU A 1 200 ? 3.392 15.450 5.911 1.00 93.44 200 LEU A O 1
ATOM 1616 N N . SER A 1 201 ? 2.307 16.114 4.071 1.00 92.94 201 SER A N 1
ATOM 1617 C CA . SER A 1 201 ? 3.273 17.171 3.744 1.00 92.94 201 SER A CA 1
ATOM 1618 C C . SER A 1 2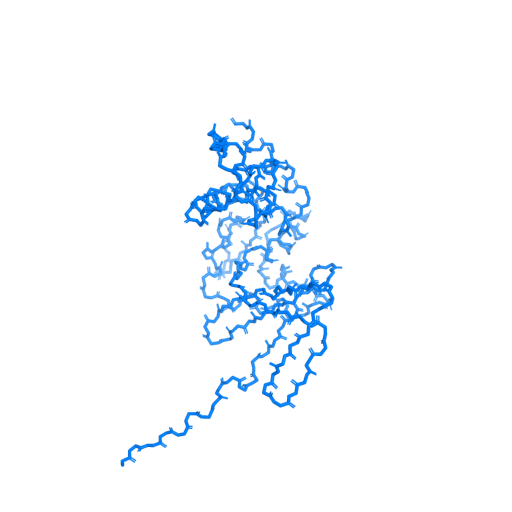01 ? 3.339 18.252 4.824 1.00 92.94 201 SER A C 1
ATOM 1620 O O . SER A 1 201 ? 4.419 18.769 5.102 1.00 92.94 201 SER A O 1
ATOM 1622 N N . LYS A 1 202 ? 2.206 18.602 5.448 1.00 92.75 202 LYS A N 1
ATOM 1623 C CA . LYS A 1 202 ? 2.179 19.540 6.584 1.00 92.75 202 LYS A CA 1
ATOM 1624 C C . LYS A 1 202 ? 2.850 18.938 7.815 1.00 92.75 202 LYS A C 1
ATOM 1626 O O . LYS A 1 202 ? 3.607 19.638 8.476 1.00 92.75 202 LYS A O 1
ATOM 1631 N N . LEU A 1 203 ? 2.598 17.658 8.097 1.00 91.06 203 LEU A N 1
ATOM 1632 C CA . LEU A 1 203 ? 3.202 16.956 9.230 1.00 91.06 203 LEU A CA 1
ATOM 1633 C C . LEU A 1 203 ? 4.730 16.894 9.113 1.00 91.06 203 LEU A C 1
ATOM 1635 O O . LEU A 1 203 ? 5.411 17.170 10.086 1.00 91.06 203 LEU A O 1
ATOM 1639 N N . LEU A 1 204 ? 5.255 16.583 7.924 1.00 87.94 204 LEU A N 1
ATOM 1640 C CA . LEU A 1 204 ? 6.698 16.447 7.675 1.00 87.94 204 LEU A CA 1
ATOM 1641 C C . LEU A 1 204 ? 7.465 17.782 7.649 1.00 87.94 204 LEU A C 1
ATOM 1643 O O . LEU A 1 204 ? 8.692 17.774 7.606 1.00 87.94 204 LEU A O 1
ATOM 1647 N N . LYS A 1 205 ? 6.762 18.920 7.592 1.00 78.25 205 LYS A N 1
ATOM 1648 C CA . LYS A 1 205 ? 7.359 20.268 7.612 1.00 78.25 205 LYS A CA 1
ATOM 1649 C C . LYS A 1 205 ? 7.453 20.867 9.017 1.00 78.25 205 LYS A C 1
ATOM 1651 O O . LYS A 1 205 ? 8.103 21.901 9.163 1.00 78.25 205 LYS A O 1
ATOM 1656 N N . ASN A 1 206 ? 6.771 20.265 9.991 1.00 52.03 206 ASN A N 1
ATOM 1657 C CA . ASN A 1 206 ? 6.826 20.643 11.403 1.00 52.03 206 ASN A CA 1
ATOM 1658 C C . ASN A 1 206 ? 7.958 19.899 12.110 1.00 52.03 206 ASN A C 1
ATOM 1660 O O . ASN A 1 206 ? 8.529 20.502 13.044 1.00 52.03 206 ASN A O 1
#

Secondary structure (DSSP, 8-state):
--------TTS--------SSS--EEEEETTTTEEEEEEEE--TT-EEEETTEEEET--EEEEEE--HHHHHHHHHHHHHTT---B-HHHHS--SS-GGGGGGGG-TTHHHHHTTTEEEEEETTEEEEEE-HHHHHHHHHHHHHHHHHHHHHTT---SSS---TT-----------HHHHHHHHHHHHHTTS-HHHHHHHHHHTT-

Sequence (206 aa):
MAGGRDRGDLAARQLVFLLPGEGATYLIDACLQKLFEIKVFKEKHHSWFINQSVQSGGLLHFATPMDPLFLLLHYLIKAGKEGKYQPLDQVVVDDKFPDCTLLLRFPELEKSLRHVTEEKEVNSKKYYKYSTEKTLKWLEKKVNQTVAALKANHVNVGARVQSSAYFSGVQVSRDKEEDYVRYAHGLISDYIPKELSDDLSKLLKN

Organism: Rattus norvegicus (NCBI:txid10116)

InterPro domains:
  IPR019024 Ribonuclease H2 subunit B, wHTH domain [PF09468] (70-200)
  IPR040456 Ribonuclease H2 subunit B [PTHR13383] (21-205)
  IPR040456 Ribonuclease H2 subunit B [cd09270] (16-146)
  IPR041195 Rnh202, triple barrel domain [PF17745] (22-67)

Foldseek 3Di:
DDDDPPPDPPPDDDQFQDDDPPGWGWGADPVVRWIWTKDKDFDPPDWDDDPPDIGPRNIDIDTHTDDLVLVLVVLQVVVLVVVDWAASVVSQDDPVRRVSCSSVVRPCVVVSLVQFWDWDADPNGITTHGDLVSVLVVVVVQLVVQLVVCVVVVPDLDPDDDDPVDPPPDPPPDPDSVSSSVVSLVVVPVSHDPVSSVVSVVVVVD